Protein AF-A0A7U9MTH2-F1 (afdb_monomer_lite)

Secondary structure (DSSP, 8-state):
--------SSPPEEETTEEESS--EE---TTTTSSHHHHHHHHHTTSEEEEE-TTTTTTSTTTTT-HHHHHHHHHHHHHHHHHHHHHHT-S--TTS---SS-S-----EEEEE--TTSTTHHHHHHHHHHTT-SEEEE-SS--TTHHHHTTTS--EEEEEESSHHHHHHHHHHHHHHHS---S--EE--TTSSSS-S--HHHHTT--

pLDDT: mean 85.56, std 17.64, range [36.16, 98.31]

Radius of gyration: 18.35 Å; chains: 1; bounding box: 40×44×63 Å

Foldseek 3Di:
DDPPDQPDPDCWDDQPPDTQRDADADDADDDPPQFLVQQLVQQLVRYGREHELHQQQVVPPCCVVPSPVSSLVSLLVRLVSSVVSSVVSQPDPVPDGDPPDDPDRRGHFYAYEQEPPDPPSLSSLLSNQVSPHQEYEYENDQPLCNCVSNVPGNYAYEYEDADPVSQVVNQVSCCVPPVDDHSYYHYDYPPDDDDDPDDPVVVVPDD

Sequence (207 aa):
MEEKMNNSLLKPLKIGDYLVPVPVVQGGMGVGVSLSGLAGAVAACGGVGIISTAQIGFRDKGFDANPIGCNLRAVKEEINKAREIVRKWQCDVTGGVETGEGHSRKPGLIGVNIMVATKKYEEYVKAAAEAGADIIISGAGLPMTLPELVKKAKTMIAPIVSSLKSVQVIIKYWLKKYDRLPDMVVIEGPLAGGHLGFQARQLENIE

Structure (mmCIF, N/CA/C/O backbone):
data_AF-A0A7U9MTH2-F1
#
_entry.id   AF-A0A7U9MTH2-F1
#
loop_
_atom_site.group_PDB
_atom_site.id
_atom_site.type_symbol
_atom_site.label_atom_id
_atom_site.label_alt_id
_atom_site.label_comp_id
_atom_site.label_asym_id
_atom_site.label_entity_id
_atom_site.label_seq_id
_atom_site.pdbx_PDB_ins_code
_atom_site.Cartn_x
_atom_site.Cartn_y
_atom_site.Cartn_z
_atom_site.occupancy
_atom_site.B_iso_or_equiv
_atom_site.auth_seq_id
_atom_site.auth_comp_id
_atom_site.auth_asym_id
_atom_site.auth_atom_id
_atom_site.pdbx_PDB_model_num
ATOM 1 N N . MET A 1 1 ? -16.464 -9.899 42.387 1.00 37.03 1 MET A N 1
ATOM 2 C CA . MET A 1 1 ? -16.569 -9.440 40.988 1.00 37.03 1 MET A CA 1
ATOM 3 C C . MET A 1 1 ? -15.151 -9.212 40.510 1.00 37.03 1 MET A C 1
ATOM 5 O O . MET A 1 1 ? -14.579 -8.181 40.823 1.00 37.03 1 MET A O 1
ATOM 9 N N . GLU A 1 2 ? -14.545 -10.229 39.898 1.00 36.16 2 GLU A N 1
ATOM 10 C CA . GLU A 1 2 ? -13.200 -10.116 39.328 1.00 36.16 2 GLU A CA 1
ATOM 11 C C . GLU A 1 2 ? -13.290 -9.393 37.989 1.00 36.16 2 GLU A C 1
ATOM 13 O O . GLU A 1 2 ? -13.910 -9.866 37.034 1.00 36.16 2 GLU A O 1
ATOM 18 N N . GLU A 1 3 ? -12.688 -8.214 37.953 1.00 40.03 3 GLU A N 1
ATOM 19 C CA . GLU A 1 3 ? -12.452 -7.424 36.760 1.00 40.03 3 GLU A CA 1
ATOM 20 C C . GLU A 1 3 ? -11.435 -8.190 35.898 1.00 40.03 3 GLU A C 1
ATOM 22 O O . GLU A 1 3 ? -10.231 -8.174 36.154 1.00 40.03 3 GLU A O 1
ATOM 27 N N . LYS A 1 4 ? -11.927 -8.965 34.923 1.00 40.28 4 LYS A N 1
ATOM 28 C CA . LYS A 1 4 ? -11.071 -9.688 33.976 1.00 40.28 4 LYS A CA 1
ATOM 29 C C . LYS A 1 4 ? -10.254 -8.671 33.181 1.00 40.28 4 LYS A C 1
ATOM 31 O O . LYS A 1 4 ? -10.751 -8.025 32.261 1.00 40.28 4 LYS A O 1
ATOM 36 N N . MET A 1 5 ? -8.990 -8.543 33.564 1.00 40.09 5 MET A N 1
ATOM 37 C CA . MET A 1 5 ? -7.987 -7.714 32.916 1.00 40.09 5 MET A CA 1
ATOM 38 C C . MET A 1 5 ? -7.795 -8.211 31.476 1.00 40.09 5 MET A C 1
ATOM 40 O O . MET A 1 5 ? -7.250 -9.286 31.229 1.00 40.09 5 MET A O 1
ATOM 44 N N . ASN A 1 6 ? -8.325 -7.448 30.523 1.00 44.34 6 ASN A N 1
ATOM 45 C CA . ASN A 1 6 ? -8.271 -7.744 29.098 1.00 44.34 6 ASN A CA 1
ATOM 46 C C . ASN A 1 6 ? -6.804 -7.652 28.636 1.00 44.34 6 ASN A C 1
ATOM 48 O O . ASN A 1 6 ? -6.263 -6.561 28.470 1.00 44.34 6 ASN A O 1
ATOM 52 N N . ASN A 1 7 ? -6.126 -8.793 28.508 1.00 48.19 7 ASN A N 1
ATOM 53 C CA . ASN A 1 7 ? -4.660 -8.887 28.480 1.00 48.19 7 ASN A CA 1
ATOM 54 C C . ASN A 1 7 ? -4.014 -8.549 27.114 1.00 48.19 7 ASN A C 1
ATOM 56 O O . ASN A 1 7 ? -2.966 -9.084 26.759 1.00 48.19 7 ASN A O 1
ATOM 60 N N . SER A 1 8 ? -4.630 -7.668 26.319 1.00 54.62 8 SER A N 1
ATOM 61 C CA . SER A 1 8 ? -3.986 -7.061 25.151 1.00 54.62 8 SER A CA 1
ATOM 62 C C . SER A 1 8 ? -3.593 -5.625 25.491 1.00 54.62 8 SER A C 1
ATOM 64 O O . SER A 1 8 ? -4.446 -4.754 25.626 1.00 54.62 8 SER A O 1
ATOM 66 N N . LEU A 1 9 ? -2.287 -5.376 25.621 1.00 66.31 9 LEU A N 1
ATOM 67 C CA . LEU A 1 9 ? -1.706 -4.059 25.923 1.00 66.31 9 LEU A CA 1
ATOM 68 C C . LEU A 1 9 ? -2.058 -2.962 24.895 1.00 66.31 9 LEU A C 1
ATOM 70 O O . LEU A 1 9 ? -1.836 -1.785 25.171 1.00 66.31 9 LEU A O 1
ATOM 74 N N . LEU A 1 10 ? -2.596 -3.311 23.720 1.00 79.06 10 LEU A N 1
ATOM 75 C CA . LEU A 1 10 ? -2.885 -2.372 22.637 1.00 79.06 10 LEU A CA 1
ATOM 76 C C . LEU A 1 10 ? -4.339 -2.490 22.170 1.00 79.06 10 LEU A C 1
ATOM 78 O O . LEU A 1 10 ? -4.835 -3.578 21.885 1.00 79.06 10 LEU A O 1
ATOM 82 N N . LYS A 1 11 ? -5.017 -1.344 22.043 1.00 85.50 11 LYS A N 1
ATOM 83 C CA . LYS A 1 11 ? -6.380 -1.280 21.501 1.00 85.50 11 LYS A CA 1
ATOM 84 C C . LYS A 1 11 ? -6.379 -1.655 20.009 1.00 85.50 11 LYS A C 1
ATOM 86 O O . LYS A 1 11 ? -5.448 -1.259 19.305 1.00 85.50 11 LYS A O 1
ATOM 91 N N . PRO A 1 12 ? -7.419 -2.347 19.507 1.00 86.56 12 PRO A N 1
ATOM 92 C CA . PRO A 1 12 ? -7.572 -2.606 18.079 1.00 86.56 12 PRO A CA 1
ATOM 93 C C . PRO A 1 12 ? -7.488 -1.324 17.245 1.00 86.56 12 PRO A C 1
ATOM 95 O O . PRO A 1 12 ? -7.983 -0.269 17.652 1.00 86.56 12 PRO A O 1
ATOM 98 N N . LEU A 1 13 ? -6.897 -1.425 16.057 1.00 88.06 13 LEU A N 1
ATOM 99 C CA . LEU A 1 13 ? -6.789 -0.305 15.127 1.00 88.06 13 LEU A CA 1
ATOM 100 C C . LEU A 1 13 ? -8.070 -0.219 14.290 1.00 88.06 13 LEU A C 1
ATOM 102 O O . LEU A 1 13 ? -8.421 -1.162 13.584 1.00 88.06 13 LEU A O 1
ATOM 106 N N . LYS A 1 14 ? -8.767 0.918 14.355 1.00 88.62 14 LYS A N 1
ATOM 107 C CA . LYS A 1 14 ? -9.938 1.202 13.516 1.00 88.62 14 LYS A CA 1
ATOM 108 C C . LYS A 1 14 ? -9.524 2.058 12.317 1.00 88.62 14 LYS A C 1
ATOM 110 O O . LYS A 1 14 ? -8.974 3.138 12.512 1.00 88.62 14 LYS A O 1
ATOM 115 N N . ILE A 1 15 ? -9.812 1.592 11.103 1.00 88.00 15 ILE A N 1
ATOM 116 C CA . ILE A 1 15 ? -9.559 2.312 9.845 1.00 88.00 15 ILE A CA 1
ATOM 117 C C . ILE A 1 15 ? -10.875 2.350 9.071 1.00 88.00 15 ILE A C 1
ATOM 119 O O . ILE A 1 15 ? -11.348 1.314 8.604 1.00 88.00 15 ILE A O 1
ATOM 123 N N . GLY A 1 16 ? -11.503 3.525 8.987 1.00 80.06 16 GLY A N 1
ATOM 124 C CA . GLY A 1 16 ? -12.872 3.640 8.479 1.00 80.06 16 GLY A CA 1
ATOM 125 C C . GLY A 1 16 ? -13.825 2.692 9.223 1.00 80.06 16 GLY A C 1
ATOM 126 O O . GLY A 1 16 ? -13.934 2.745 10.453 1.00 80.06 16 GLY A O 1
ATOM 127 N N . ASP A 1 17 ? -14.466 1.794 8.475 1.00 80.19 17 ASP A N 1
ATOM 128 C CA . ASP A 1 17 ? -15.379 0.767 8.997 1.00 80.19 17 ASP A CA 1
ATOM 129 C C . ASP A 1 17 ? -14.683 -0.550 9.388 1.00 80.19 17 ASP A C 1
ATOM 131 O O . ASP A 1 17 ? -15.319 -1.460 9.927 1.00 80.19 17 ASP A O 1
ATOM 135 N N . TYR A 1 18 ? -13.380 -0.678 9.132 1.00 83.19 18 TYR A N 1
ATOM 136 C CA . TYR A 1 18 ? -12.616 -1.884 9.434 1.00 83.19 18 TYR A CA 1
ATOM 137 C C . TYR A 1 18 ? -12.010 -1.827 10.834 1.00 83.19 18 TYR A C 1
ATOM 139 O O . TYR A 1 18 ? -11.491 -0.802 11.280 1.00 83.19 18 TYR A O 1
ATOM 147 N N . LEU A 1 19 ? -12.039 -2.973 11.511 1.00 84.81 19 LEU A N 1
ATOM 148 C CA . LEU A 1 19 ? -11.404 -3.188 12.803 1.00 84.81 19 LEU A CA 1
ATOM 149 C C . LEU A 1 19 ? -10.282 -4.210 12.627 1.00 84.81 19 LEU A C 1
ATOM 151 O O . LEU A 1 19 ? -10.549 -5.353 12.264 1.00 84.81 19 LEU A O 1
ATOM 155 N N . VAL A 1 20 ? -9.047 -3.797 12.892 1.00 86.94 20 VAL A N 1
ATOM 156 C CA . VAL A 1 20 ? -7.853 -4.643 12.858 1.00 86.94 20 VAL A CA 1
ATOM 157 C C . VAL A 1 20 ? -7.547 -5.090 14.297 1.00 86.94 20 VAL A C 1
ATOM 159 O O . VAL A 1 20 ? -7.137 -4.257 15.113 1.00 86.94 20 VAL A O 1
ATOM 162 N N . PRO A 1 21 ? -7.760 -6.375 14.647 1.00 80.31 21 PRO A N 1
ATOM 163 C CA . PRO A 1 21 ? -7.635 -6.851 16.027 1.00 80.31 21 PRO A CA 1
ATOM 164 C C . PRO A 1 21 ? -6.222 -6.747 16.596 1.00 80.31 21 PRO A C 1
ATOM 166 O O . PRO A 1 21 ? -6.059 -6.571 17.800 1.00 80.31 21 PRO A O 1
ATOM 169 N N . VAL A 1 22 ? -5.207 -6.907 15.747 1.00 88.62 22 VAL A N 1
ATOM 170 C CA . VAL A 1 22 ? -3.802 -6.733 16.114 1.00 88.62 22 VAL A CA 1
ATOM 171 C C . VAL A 1 22 ? -3.329 -5.441 15.450 1.00 88.62 22 VAL A C 1
ATOM 173 O O . VAL A 1 22 ? -3.212 -5.426 14.227 1.00 88.62 22 VAL A O 1
ATOM 176 N N . PRO A 1 23 ? -3.064 -4.353 16.197 1.00 90.50 23 PRO A N 1
ATOM 177 C CA . PRO A 1 23 ? -2.724 -3.040 15.637 1.00 90.50 23 PRO A CA 1
ATOM 178 C C . PRO A 1 23 ? -1.275 -2.995 15.113 1.00 90.50 23 PRO A C 1
ATOM 180 O O . PRO A 1 23 ? -0.476 -2.143 15.486 1.00 90.50 23 PRO A O 1
ATOM 183 N N . VAL A 1 24 ? -0.932 -3.948 14.248 1.00 92.88 24 VAL A N 1
ATOM 184 C CA . VAL A 1 24 ? 0.364 -4.114 13.597 1.00 92.88 24 VAL A CA 1
ATOM 185 C C . VAL A 1 24 ? 0.150 -4.022 12.094 1.00 92.88 24 VAL A C 1
ATOM 187 O O . VAL A 1 24 ? -0.654 -4.759 11.519 1.00 92.88 24 VAL A O 1
ATOM 190 N N . VAL A 1 25 ? 0.906 -3.130 11.459 1.00 95.38 25 VAL A N 1
ATOM 191 C CA . VAL A 1 25 ? 0.974 -2.989 10.004 1.00 95.38 25 VAL A CA 1
ATOM 192 C C . VAL A 1 25 ? 2.377 -3.390 9.566 1.00 95.38 25 VAL A C 1
ATOM 194 O O . VAL A 1 25 ? 3.351 -2.721 9.903 1.00 95.38 25 VAL A O 1
ATOM 197 N N . GLN A 1 26 ? 2.499 -4.486 8.821 1.00 95.44 26 GLN A N 1
ATOM 198 C CA . GLN A 1 26 ? 3.769 -4.878 8.212 1.00 95.44 26 GLN A CA 1
ATOM 199 C C . GLN A 1 26 ? 3.995 -4.032 6.956 1.00 95.44 26 GLN A C 1
ATOM 201 O O . GLN A 1 26 ? 3.235 -4.139 6.002 1.00 95.44 26 GLN A O 1
ATOM 206 N N . GLY A 1 27 ? 5.036 -3.196 6.938 1.00 90.81 27 GLY A N 1
ATOM 207 C CA . GLY A 1 27 ? 5.325 -2.284 5.821 1.00 90.81 27 GLY A CA 1
ATOM 208 C C . GLY A 1 27 ? 5.735 -2.998 4.527 1.00 90.81 27 GLY A C 1
ATOM 209 O O . GLY A 1 27 ? 6.418 -4.017 4.570 1.00 90.81 27 GLY A O 1
ATOM 210 N N . GLY A 1 28 ? 5.343 -2.472 3.363 1.00 88.06 28 GLY A N 1
ATOM 211 C CA . GLY A 1 28 ? 5.628 -3.091 2.062 1.00 88.06 28 GLY A CA 1
ATOM 212 C C . GLY A 1 28 ? 7.048 -2.824 1.558 1.00 88.06 28 GLY A C 1
ATOM 213 O O . GLY A 1 28 ? 7.299 -1.777 0.960 1.00 88.06 28 GLY A O 1
ATOM 214 N N . MET A 1 29 ? 7.942 -3.800 1.716 1.00 89.50 29 MET A N 1
ATOM 215 C CA . MET A 1 29 ? 9.347 -3.758 1.292 1.00 89.50 29 MET A CA 1
ATOM 216 C C . MET A 1 29 ? 9.525 -4.390 -0.101 1.00 89.50 29 MET A C 1
ATOM 218 O O . MET A 1 29 ? 9.013 -5.480 -0.370 1.00 89.50 29 MET A O 1
ATOM 222 N N . GLY A 1 30 ? 10.217 -3.682 -1.001 1.00 82.44 30 GLY A N 1
ATOM 223 C CA . GLY A 1 30 ? 10.380 -4.064 -2.411 1.00 82.44 30 GLY A CA 1
ATOM 224 C C . GLY A 1 30 ? 11.301 -5.262 -2.657 1.00 82.44 30 GLY A C 1
ATOM 225 O O . GLY A 1 30 ? 11.813 -5.874 -1.725 1.00 82.44 30 GLY A O 1
ATOM 226 N N . VAL A 1 31 ? 11.526 -5.585 -3.938 1.00 76.69 31 VAL A N 1
ATOM 227 C CA . VAL A 1 31 ? 12.475 -6.632 -4.386 1.00 76.69 31 VAL A CA 1
ATOM 228 C C . VAL A 1 31 ? 12.152 -8.017 -3.796 1.00 76.69 31 VAL A C 1
ATOM 230 O O . VAL A 1 31 ? 13.018 -8.792 -3.403 1.00 76.69 31 VAL A O 1
ATOM 233 N N . GLY A 1 32 ? 10.860 -8.341 -3.718 1.00 75.00 32 GLY A N 1
ATOM 234 C CA . GLY A 1 32 ? 10.395 -9.672 -3.327 1.00 75.00 32 GLY A CA 1
ATOM 235 C C . GLY A 1 32 ? 10.435 -9.989 -1.832 1.00 75.00 32 GLY A C 1
ATOM 236 O O . GLY A 1 32 ? 10.214 -11.146 -1.479 1.00 75.00 32 GLY A O 1
ATOM 237 N N . VAL A 1 33 ? 10.688 -8.997 -0.971 1.00 81.56 33 VAL A N 1
ATOM 238 C CA . VAL A 1 33 ? 10.635 -9.162 0.490 1.00 81.56 33 VAL A CA 1
ATOM 239 C C . VAL A 1 33 ? 9.184 -9.267 0.967 1.00 81.56 33 VAL A C 1
ATOM 241 O O . VAL A 1 33 ? 8.799 -10.254 1.590 1.00 81.56 33 VAL A O 1
ATOM 244 N N . SER A 1 34 ? 8.350 -8.281 0.629 1.00 86.44 34 SER A N 1
ATOM 245 C CA . SER A 1 34 ? 6.939 -8.252 1.023 1.00 86.44 34 SER A CA 1
ATOM 246 C C . SER A 1 34 ? 6.031 -8.695 -0.121 1.00 86.44 34 SER A C 1
ATOM 248 O O . SER A 1 34 ? 5.474 -7.868 -0.844 1.00 86.44 34 SER A O 1
ATOM 250 N N . LEU A 1 35 ? 5.894 -10.011 -0.282 1.00 95.06 35 LEU A N 1
ATOM 251 C CA . LEU A 1 35 ? 4.969 -10.655 -1.223 1.00 95.06 35 LEU A CA 1
ATOM 252 C C . LEU A 1 35 ? 3.808 -11.340 -0.477 1.00 95.06 35 LEU A C 1
ATOM 254 O O . LEU A 1 35 ? 3.638 -11.160 0.732 1.00 95.06 35 LEU A O 1
ATOM 258 N N . SER A 1 36 ? 3.007 -12.135 -1.188 1.00 96.44 36 SER A N 1
ATOM 259 C CA . SER A 1 36 ? 1.821 -12.809 -0.648 1.00 96.44 36 SER A CA 1
ATOM 260 C C . SER A 1 36 ? 2.069 -13.637 0.608 1.00 96.44 36 SER A C 1
ATOM 262 O O . SER A 1 36 ? 1.228 -13.621 1.499 1.00 96.44 36 SER A O 1
ATOM 264 N N . GLY A 1 37 ? 3.211 -14.324 0.707 1.00 95.38 37 GLY A N 1
ATOM 265 C CA . GLY A 1 37 ? 3.560 -15.154 1.863 1.00 95.38 37 GLY A CA 1
ATOM 266 C C . GLY A 1 37 ? 3.560 -14.373 3.179 1.00 95.38 37 GLY A C 1
ATOM 267 O O . GLY A 1 37 ? 2.837 -14.722 4.111 1.00 95.38 37 GLY A O 1
ATOM 268 N N . LEU A 1 38 ? 4.331 -13.282 3.233 1.00 95.94 38 LEU A N 1
ATOM 269 C CA . LEU A 1 38 ? 4.438 -12.438 4.425 1.00 95.94 38 LEU A CA 1
ATOM 270 C C . LEU A 1 38 ? 3.140 -11.667 4.685 1.00 95.94 38 LEU A C 1
ATOM 272 O O . LEU A 1 38 ? 2.614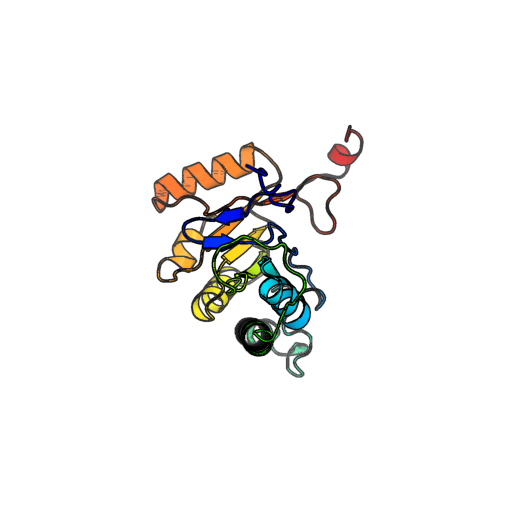 -11.714 5.795 1.00 95.94 38 LEU A O 1
ATOM 276 N N . ALA A 1 39 ? 2.599 -10.998 3.661 1.00 97.00 39 ALA A N 1
ATOM 277 C CA . ALA A 1 39 ? 1.382 -10.204 3.813 1.00 97.00 39 ALA A CA 1
ATOM 278 C C . ALA A 1 39 ? 0.182 -11.078 4.224 1.00 97.00 39 ALA A C 1
ATOM 280 O O . ALA A 1 39 ? -0.577 -10.720 5.123 1.00 97.00 39 ALA A O 1
ATOM 281 N N . GLY A 1 40 ? 0.050 -12.256 3.611 1.00 95.50 40 GLY A N 1
ATOM 282 C CA . GLY A 1 40 ? -0.963 -13.253 3.937 1.00 95.50 40 GLY A CA 1
ATOM 283 C C . GLY A 1 40 ? -0.855 -13.746 5.374 1.00 95.50 40 GLY A C 1
ATOM 284 O O . GLY A 1 40 ? -1.862 -13.759 6.073 1.00 95.50 40 GLY A O 1
ATOM 285 N N . ALA A 1 41 ? 0.349 -14.089 5.843 1.00 94.19 41 ALA A N 1
ATOM 286 C CA . ALA A 1 41 ? 0.565 -14.541 7.218 1.00 94.19 41 ALA A CA 1
ATOM 287 C C . ALA A 1 41 ? 0.230 -13.454 8.256 1.00 94.19 41 ALA A C 1
ATOM 289 O O . ALA A 1 41 ? -0.450 -13.730 9.242 1.00 94.19 41 ALA A O 1
ATOM 290 N N . VAL A 1 42 ? 0.644 -12.204 8.018 1.00 94.12 42 VAL A N 1
ATOM 291 C CA . VAL A 1 42 ? 0.332 -11.075 8.915 1.00 94.12 42 VAL A CA 1
ATOM 292 C C . VAL A 1 42 ? -1.173 -10.829 8.991 1.00 94.12 42 VAL A C 1
ATOM 294 O O . VAL A 1 42 ? -1.724 -10.682 10.084 1.00 94.12 42 VAL A O 1
ATOM 297 N N . ALA A 1 43 ? -1.851 -10.806 7.842 1.00 93.81 43 ALA A N 1
ATOM 298 C CA . ALA A 1 43 ? -3.297 -10.637 7.803 1.00 93.81 43 ALA A CA 1
ATOM 299 C C . ALA A 1 43 ? -4.028 -11.824 8.433 1.00 93.81 43 ALA A C 1
ATOM 301 O O . ALA A 1 43 ? -5.009 -11.625 9.142 1.00 93.81 43 ALA A O 1
ATOM 302 N N . ALA A 1 44 ? -3.541 -13.049 8.240 1.00 91.69 44 ALA A N 1
ATOM 303 C CA . ALA A 1 44 ? -4.108 -14.229 8.873 1.00 91.69 44 ALA A CA 1
ATOM 304 C C . ALA A 1 44 ? -4.097 -14.074 10.404 1.00 91.69 44 ALA A C 1
ATOM 306 O O . ALA A 1 44 ? -5.144 -14.197 11.034 1.00 91.69 44 ALA A O 1
ATOM 307 N N . CYS A 1 45 ? -2.977 -13.616 10.973 1.00 89.56 45 CYS A N 1
ATOM 308 C CA . CYS A 1 45 ? -2.831 -13.291 12.396 1.00 89.56 45 CYS A CA 1
ATOM 309 C C . CYS A 1 45 ? -3.660 -12.083 12.889 1.00 89.56 45 CYS A C 1
ATOM 311 O O . CYS A 1 45 ? -3.592 -11.737 14.069 1.00 89.56 45 CYS A O 1
ATOM 313 N N . GLY A 1 46 ? -4.445 -11.430 12.027 1.00 89.38 46 GLY A N 1
ATOM 314 C CA . GLY A 1 46 ? -5.301 -10.298 12.392 1.00 89.38 46 GLY A CA 1
ATOM 315 C C . GLY A 1 46 ? -4.631 -8.923 12.308 1.00 89.38 46 GLY A C 1
ATOM 316 O O . GLY A 1 46 ? -5.184 -7.968 12.851 1.00 89.38 46 GLY A O 1
ATOM 317 N N . GLY A 1 47 ? -3.458 -8.815 11.674 1.00 92.69 47 GLY A N 1
ATOM 318 C CA . GLY A 1 47 ? -2.775 -7.545 11.389 1.00 92.69 47 GLY A CA 1
ATOM 319 C C . GLY A 1 47 ? -3.061 -7.007 9.982 1.00 92.69 47 GLY A C 1
ATOM 320 O O . GLY A 1 47 ? -3.942 -7.489 9.277 1.00 92.69 47 GLY A O 1
ATOM 321 N N . VAL A 1 48 ? -2.300 -6.012 9.532 1.00 96.44 48 VAL A N 1
ATOM 322 C CA . VAL A 1 48 ? -2.357 -5.522 8.144 1.00 96.44 48 VAL A CA 1
ATOM 323 C C . VAL A 1 48 ? -1.097 -5.956 7.404 1.00 96.44 48 VAL A C 1
ATOM 325 O O . VAL A 1 48 ? 0.001 -5.486 7.706 1.00 96.44 48 VAL A O 1
ATOM 328 N N . GLY A 1 49 ? -1.251 -6.858 6.437 1.00 97.31 49 GLY A N 1
ATOM 329 C CA . GLY A 1 49 ? -0.170 -7.309 5.567 1.00 97.31 49 GLY A CA 1
ATOM 330 C C . GLY A 1 49 ? -0.091 -6.462 4.304 1.00 97.31 49 GLY A C 1
ATOM 331 O O . GLY A 1 49 ? -1.090 -6.318 3.599 1.00 97.31 49 GLY A O 1
ATOM 332 N N . ILE A 1 50 ? 1.086 -5.915 3.995 1.00 98.06 50 ILE A N 1
ATOM 333 C CA . ILE A 1 50 ? 1.276 -5.033 2.837 1.00 98.06 50 ILE A CA 1
ATOM 334 C C . ILE A 1 50 ? 2.221 -5.678 1.830 1.00 98.06 50 ILE A C 1
ATOM 336 O O . ILE A 1 50 ? 3.375 -5.971 2.145 1.00 98.06 50 ILE A O 1
ATOM 340 N N . ILE A 1 51 ? 1.742 -5.834 0.596 1.00 98.25 51 ILE A N 1
ATOM 341 C CA . ILE A 1 51 ? 2.520 -6.308 -0.553 1.00 98.25 51 ILE A CA 1
ATOM 342 C C . ILE A 1 51 ? 3.202 -5.111 -1.227 1.00 98.25 51 ILE A C 1
ATOM 344 O O . ILE A 1 51 ? 2.556 -4.108 -1.520 1.00 98.25 51 ILE A O 1
ATOM 348 N N . SER A 1 52 ? 4.501 -5.190 -1.512 1.00 96.31 52 SER A N 1
ATOM 349 C CA . SER A 1 52 ? 5.185 -4.140 -2.279 1.00 96.31 52 SER A CA 1
ATOM 350 C C . SER A 1 52 ? 5.027 -4.362 -3.778 1.00 96.31 52 SER A C 1
ATOM 352 O O . SER A 1 52 ? 5.301 -5.453 -4.274 1.00 96.31 52 SER A O 1
ATOM 354 N N . THR A 1 53 ? 4.652 -3.322 -4.529 1.00 95.62 53 THR A N 1
ATOM 355 C CA . THR A 1 53 ? 4.582 -3.413 -5.997 1.00 95.62 53 THR A CA 1
ATOM 356 C C . THR A 1 53 ? 5.908 -3.102 -6.694 1.00 95.62 53 THR A C 1
ATOM 358 O O . THR A 1 53 ? 5.998 -3.196 -7.920 1.00 95.62 53 THR A O 1
ATOM 361 N N . ALA A 1 54 ? 6.950 -2.739 -5.938 1.00 93.12 54 ALA A N 1
ATOM 362 C CA . ALA A 1 54 ? 8.262 -2.397 -6.475 1.00 93.12 54 ALA A CA 1
ATOM 363 C C . ALA A 1 54 ? 8.920 -3.620 -7.138 1.00 93.12 54 ALA A C 1
ATOM 365 O O . ALA A 1 54 ? 9.460 -4.494 -6.459 1.00 93.12 54 ALA A O 1
ATOM 366 N N . GLN A 1 55 ? 8.860 -3.651 -8.474 1.00 93.06 55 GLN A N 1
ATOM 367 C CA . GLN A 1 55 ? 9.306 -4.765 -9.320 1.00 93.06 55 GLN A CA 1
ATOM 368 C C . GLN A 1 55 ? 8.722 -6.119 -8.900 1.00 93.06 55 GLN A C 1
ATOM 370 O O . GLN A 1 55 ? 9.405 -7.131 -8.920 1.00 93.06 55 GLN A O 1
ATOM 375 N N . ILE A 1 56 ? 7.448 -6.145 -8.509 1.00 95.38 56 ILE A N 1
ATOM 376 C CA . ILE A 1 56 ? 6.756 -7.335 -7.985 1.00 95.38 56 ILE A CA 1
ATOM 377 C C . ILE A 1 56 ? 6.797 -8.563 -8.915 1.00 95.38 56 ILE A C 1
ATOM 379 O O . ILE A 1 56 ? 6.812 -9.698 -8.447 1.00 95.38 56 ILE A O 1
ATOM 383 N N . GLY A 1 57 ? 6.869 -8.346 -10.226 1.00 94.75 57 GLY A N 1
ATOM 384 C CA . GLY A 1 57 ? 6.941 -9.367 -11.266 1.00 94.75 57 GLY A CA 1
ATOM 385 C C . GLY A 1 57 ? 8.358 -9.786 -11.660 1.00 94.75 57 GLY A C 1
ATOM 386 O O . GLY A 1 57 ? 8.493 -10.501 -12.645 1.00 94.75 57 GLY A O 1
ATOM 387 N N . PHE A 1 58 ? 9.409 -9.383 -10.932 1.00 93.56 58 PHE A N 1
ATOM 388 C CA . PHE A 1 58 ? 10.815 -9.645 -11.304 1.00 93.56 58 PHE A CA 1
ATOM 389 C C . PHE A 1 58 ? 11.187 -11.128 -11.474 1.00 93.56 58 PHE A C 1
ATOM 391 O O . PHE A 1 58 ? 12.228 -11.440 -12.042 1.00 93.56 58 PHE A O 1
ATOM 398 N N . ARG A 1 59 ? 10.364 -12.048 -10.956 1.00 92.56 59 ARG A N 1
ATOM 399 C CA . ARG A 1 59 ? 10.552 -13.502 -11.092 1.00 92.56 59 ARG A CA 1
ATOM 400 C C . ARG A 1 59 ? 9.900 -14.086 -12.351 1.00 92.56 59 ARG A C 1
ATOM 402 O O . ARG A 1 59 ? 10.083 -15.270 -12.624 1.00 92.56 59 ARG A O 1
ATOM 409 N N . ASP A 1 60 ? 9.109 -13.302 -13.082 1.00 94.12 60 ASP A N 1
ATOM 410 C CA . ASP A 1 60 ? 8.495 -13.731 -14.340 1.00 94.12 60 ASP A CA 1
ATOM 411 C C . ASP A 1 60 ? 9.585 -13.881 -15.414 1.00 94.12 60 ASP A C 1
ATOM 413 O O . ASP A 1 60 ? 10.425 -13.001 -15.593 1.00 94.12 60 ASP A O 1
ATOM 417 N N . LYS A 1 61 ? 9.569 -14.991 -16.162 1.00 95.50 61 LYS A N 1
ATOM 418 C CA . LYS A 1 61 ? 10.534 -15.243 -17.247 1.00 95.50 61 LYS A CA 1
ATOM 419 C C . LYS A 1 61 ? 10.482 -14.172 -18.344 1.00 95.50 61 LYS A C 1
ATOM 421 O O . LYS A 1 61 ? 11.472 -13.962 -19.033 1.00 95.50 61 LYS A O 1
ATOM 426 N N . GLY A 1 62 ? 9.334 -13.521 -18.527 1.00 95.94 62 GLY A N 1
ATOM 427 C CA . GLY A 1 62 ? 9.133 -12.430 -19.478 1.00 95.94 62 GLY A CA 1
ATOM 428 C C . GLY A 1 62 ? 9.457 -11.044 -18.920 1.00 95.94 62 GLY A C 1
ATOM 429 O O . GLY A 1 62 ? 9.192 -10.054 -19.607 1.00 95.94 62 GLY A O 1
ATOM 430 N N . PHE A 1 63 ? 9.983 -10.944 -17.694 1.00 95.75 63 PHE A N 1
ATOM 431 C CA . PHE A 1 63 ? 10.173 -9.665 -17.018 1.00 95.75 63 PHE A CA 1
ATOM 432 C C . PHE A 1 63 ? 11.100 -8.727 -17.789 1.00 95.75 63 PHE A C 1
ATOM 434 O O . PHE A 1 63 ? 10.704 -7.596 -18.039 1.00 95.75 63 PHE A O 1
ATOM 441 N N . ASP A 1 64 ? 12.261 -9.194 -18.249 1.00 95.31 64 ASP A N 1
ATOM 442 C CA . ASP A 1 64 ? 13.218 -8.340 -18.969 1.00 95.31 64 ASP A CA 1
ATOM 443 C C . ASP A 1 64 ? 12.636 -7.766 -20.272 1.00 95.31 64 ASP A C 1
ATOM 445 O O . ASP A 1 64 ? 12.941 -6.637 -20.654 1.00 95.31 64 ASP A O 1
ATOM 449 N N . ALA A 1 65 ? 11.747 -8.514 -20.933 1.00 97.19 65 ALA A N 1
ATOM 450 C CA . ALA A 1 65 ? 11.087 -8.084 -22.164 1.00 97.19 65 ALA A CA 1
ATOM 451 C C . ALA A 1 65 ? 9.889 -7.152 -21.909 1.00 97.19 65 ALA A C 1
ATOM 453 O O . ALA A 1 65 ? 9.625 -6.246 -22.699 1.00 97.19 65 ALA A O 1
ATOM 454 N N . ASN A 1 66 ? 9.135 -7.370 -20.827 1.00 96.69 66 ASN A N 1
ATOM 455 C CA . ASN A 1 66 ? 7.958 -6.569 -20.489 1.00 96.69 66 ASN A CA 1
ATOM 456 C C . ASN A 1 66 ? 7.776 -6.418 -18.964 1.00 96.69 66 ASN A C 1
ATOM 458 O O . ASN A 1 66 ? 6.864 -7.028 -18.388 1.00 96.69 66 ASN A O 1
ATOM 462 N N . PRO A 1 67 ? 8.583 -5.568 -18.299 1.00 95.19 67 PRO A N 1
ATOM 463 C CA . PRO A 1 67 ? 8.560 -5.456 -16.841 1.00 95.19 67 PRO A CA 1
ATOM 464 C C . PRO A 1 67 ? 7.207 -4.975 -16.311 1.00 95.19 67 PRO A C 1
ATOM 466 O O . PRO A 1 67 ? 6.679 -5.513 -15.340 1.00 95.19 67 PRO A O 1
ATOM 469 N N . ILE A 1 68 ? 6.606 -3.981 -16.977 1.00 96.00 68 ILE A N 1
ATOM 470 C CA . ILE A 1 68 ? 5.327 -3.393 -16.557 1.00 96.00 68 ILE A CA 1
ATOM 471 C C . ILE A 1 68 ? 4.197 -4.414 -16.674 1.00 96.00 68 ILE A C 1
ATOM 473 O O . ILE A 1 68 ? 3.442 -4.587 -15.722 1.00 96.00 68 ILE A O 1
ATOM 477 N N . GLY A 1 69 ? 4.101 -5.128 -17.800 1.00 97.12 69 GLY A N 1
ATOM 478 C CA . GLY A 1 69 ? 3.077 -6.153 -17.980 1.00 97.12 69 GLY A CA 1
ATOM 479 C C . GLY A 1 69 ? 3.206 -7.287 -16.962 1.00 97.12 69 GLY A C 1
ATOM 480 O O . GLY A 1 69 ? 2.198 -7.717 -16.405 1.00 97.12 69 GLY A O 1
ATOM 481 N N . CYS A 1 70 ? 4.432 -7.738 -16.680 1.00 97.00 70 CYS A N 1
ATOM 482 C CA . CYS A 1 70 ? 4.688 -8.762 -15.662 1.00 97.00 70 CYS A CA 1
ATOM 483 C C . CYS A 1 70 ? 4.304 -8.279 -14.261 1.00 97.00 70 CYS A C 1
ATOM 485 O O . CYS A 1 70 ? 3.611 -8.983 -13.530 1.00 97.00 70 CYS A O 1
ATOM 487 N N . ASN A 1 71 ? 4.677 -7.050 -13.908 1.00 96.69 71 ASN A N 1
ATOM 488 C CA . ASN A 1 71 ? 4.324 -6.460 -12.624 1.00 96.69 71 ASN A CA 1
ATOM 489 C C . ASN A 1 71 ? 2.805 -6.324 -12.440 1.00 96.69 71 ASN A C 1
ATOM 491 O O . ASN A 1 71 ? 2.289 -6.715 -11.398 1.00 96.69 71 ASN A O 1
ATOM 495 N N . LEU A 1 72 ? 2.076 -5.810 -13.438 1.00 97.19 72 LEU A N 1
ATOM 496 C CA . LEU A 1 72 ? 0.620 -5.640 -13.346 1.00 97.19 72 LEU A CA 1
ATOM 497 C C . LEU A 1 72 ? -0.110 -6.982 -13.171 1.00 97.19 72 LEU A C 1
ATOM 499 O O . LEU A 1 72 ? -1.051 -7.063 -12.383 1.00 97.19 72 LEU A O 1
ATOM 503 N N . ARG A 1 73 ? 0.347 -8.050 -13.845 1.00 97.31 73 ARG A N 1
ATOM 504 C CA . ARG A 1 73 ? -0.167 -9.412 -13.603 1.00 97.31 73 ARG A CA 1
ATOM 505 C C . ARG A 1 73 ? 0.130 -9.874 -12.178 1.00 97.31 73 ARG A C 1
ATOM 507 O O . ARG A 1 73 ? -0.781 -10.301 -11.468 1.00 97.31 73 ARG A O 1
ATOM 514 N N . ALA A 1 74 ? 1.378 -9.716 -11.742 1.00 97.25 74 ALA A N 1
ATOM 515 C CA . ALA A 1 74 ? 1.828 -10.147 -10.426 1.00 97.25 74 ALA A CA 1
ATOM 516 C C . ALA A 1 74 ? 1.102 -9.426 -9.274 1.00 97.25 74 ALA A C 1
ATOM 518 O O . ALA A 1 74 ? 0.836 -10.057 -8.258 1.00 97.25 74 ALA A O 1
ATOM 519 N N . VAL A 1 75 ? 0.689 -8.158 -9.428 1.00 97.56 75 VAL A N 1
ATOM 520 C CA . VAL A 1 75 ? -0.159 -7.461 -8.431 1.00 97.56 75 VAL A CA 1
ATOM 521 C C . VAL A 1 75 ? -1.413 -8.274 -8.112 1.00 97.56 75 VAL A C 1
ATOM 523 O O . VAL A 1 75 ? -1.690 -8.558 -6.946 1.00 97.56 75 VAL A O 1
ATOM 526 N N . LYS A 1 76 ? -2.154 -8.694 -9.143 1.00 97.75 76 LYS A N 1
ATOM 527 C CA . LYS A 1 76 ? -3.380 -9.477 -8.966 1.00 97.75 76 LYS A CA 1
ATOM 528 C C . LYS A 1 76 ? -3.089 -10.860 -8.385 1.00 97.75 76 LYS A C 1
ATOM 530 O O . LYS A 1 76 ? -3.807 -11.319 -7.499 1.00 97.75 76 LYS A O 1
ATOM 535 N N . GLU A 1 77 ? -2.048 -11.527 -8.875 1.00 98.00 77 GLU A N 1
ATOM 536 C CA . GLU A 1 77 ? -1.661 -12.859 -8.402 1.00 98.00 77 GLU A CA 1
ATOM 537 C C . GLU A 1 77 ? -1.261 -12.859 -6.925 1.00 98.00 77 GLU A C 1
ATOM 539 O O . GLU A 1 77 ? -1.737 -13.700 -6.166 1.00 98.00 77 GLU A O 1
ATOM 544 N N . GLU A 1 78 ? -0.430 -11.911 -6.494 1.00 98.06 78 GLU A N 1
ATOM 545 C CA . GLU A 1 78 ? 0.050 -11.840 -5.114 1.00 98.06 78 GLU A CA 1
ATOM 546 C C . GLU A 1 78 ? -1.069 -11.454 -4.138 1.00 98.06 78 GLU A C 1
ATOM 548 O O . GLU A 1 78 ? -1.169 -12.052 -3.066 1.00 98.06 78 GLU A O 1
ATOM 553 N N . ILE A 1 79 ? -1.976 -10.544 -4.514 1.00 98.12 79 ILE A N 1
ATOM 554 C CA . ILE A 1 79 ? -3.167 -10.253 -3.696 1.00 98.12 79 ILE A CA 1
ATOM 555 C C . ILE A 1 79 ? -4.016 -11.523 -3.527 1.00 98.12 79 ILE A C 1
ATOM 557 O O . ILE A 1 79 ? -4.387 -11.873 -2.405 1.00 98.12 79 ILE A O 1
ATOM 561 N N . ASN A 1 80 ? -4.275 -12.260 -4.612 1.00 97.94 80 ASN A N 1
ATOM 562 C CA . ASN A 1 80 ? -5.072 -13.489 -4.561 1.00 97.94 80 ASN A CA 1
ATOM 563 C C . ASN A 1 80 ? -4.418 -14.580 -3.703 1.00 97.94 80 ASN A C 1
ATOM 565 O O . ASN A 1 80 ? -5.093 -15.175 -2.863 1.00 97.94 80 ASN A O 1
ATOM 569 N N . LYS A 1 81 ? -3.109 -14.810 -3.862 1.00 97.69 81 LYS A N 1
ATOM 570 C CA . LYS A 1 81 ? -2.349 -15.766 -3.039 1.00 97.69 81 LYS A CA 1
ATOM 571 C C . LYS A 1 81 ? -2.381 -15.381 -1.560 1.00 97.69 81 LYS A C 1
ATOM 573 O O . LYS A 1 81 ? -2.579 -16.242 -0.708 1.00 97.69 81 LYS A O 1
ATOM 578 N N . ALA A 1 82 ? -2.244 -14.093 -1.238 1.00 96.81 82 ALA A N 1
ATOM 579 C CA . ALA A 1 82 ? -2.305 -13.624 0.144 1.00 96.81 82 ALA A CA 1
ATOM 580 C C . ALA A 1 82 ? -3.686 -13.885 0.767 1.00 96.81 82 ALA A C 1
ATOM 582 O O . ALA A 1 82 ? -3.784 -14.358 1.898 1.00 96.81 82 ALA A O 1
ATOM 583 N N . ARG A 1 83 ? -4.767 -13.656 0.008 1.00 94.69 83 ARG A N 1
ATOM 584 C CA . ARG A 1 83 ? -6.131 -14.013 0.434 1.00 94.69 83 ARG A CA 1
ATOM 585 C C . ARG A 1 83 ? -6.322 -15.509 0.603 1.00 94.69 83 ARG A C 1
ATOM 587 O O . ARG A 1 83 ? -7.034 -15.925 1.511 1.00 94.69 83 ARG A O 1
ATOM 594 N N . GLU A 1 84 ? -5.719 -16.314 -0.261 1.00 95.12 84 GLU A N 1
ATOM 595 C CA . GLU A 1 84 ? -5.768 -17.767 -0.143 1.00 95.12 84 GLU A CA 1
ATOM 596 C C . GLU A 1 84 ? -5.090 -18.246 1.146 1.00 95.12 84 GLU A C 1
ATOM 598 O O . GLU A 1 84 ? -5.659 -19.085 1.839 1.00 95.12 84 GLU A O 1
ATOM 603 N N . ILE A 1 85 ? -3.942 -17.667 1.517 1.00 94.06 85 ILE A N 1
ATOM 604 C CA . ILE A 1 85 ? -3.281 -17.934 2.805 1.00 94.06 85 ILE A CA 1
ATOM 605 C C . ILE A 1 85 ? -4.226 -17.614 3.963 1.00 94.06 85 ILE A C 1
ATOM 607 O O . ILE A 1 85 ? -4.450 -18.469 4.813 1.00 94.06 85 ILE A O 1
ATOM 611 N N . VAL A 1 86 ? -4.841 -16.428 3.959 1.00 91.12 86 VAL A N 1
ATOM 612 C CA . VAL A 1 86 ? -5.805 -16.021 4.995 1.00 91.12 86 VAL A CA 1
ATOM 613 C C . VAL A 1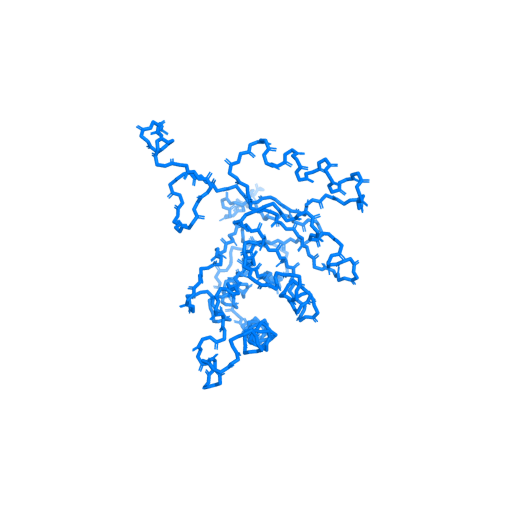 86 ? -6.979 -17.001 5.098 1.00 91.12 86 VAL A C 1
ATOM 615 O O . VAL A 1 86 ? -7.368 -17.372 6.200 1.00 91.12 86 VAL A O 1
ATOM 618 N N . ARG A 1 87 ? -7.532 -17.454 3.963 1.00 88.50 87 ARG A N 1
ATOM 619 C CA . ARG A 1 87 ? -8.626 -18.442 3.934 1.00 88.50 87 ARG A CA 1
ATOM 620 C C . ARG A 1 87 ? -8.190 -19.799 4.483 1.00 88.50 87 ARG A C 1
ATOM 622 O O . ARG A 1 87 ? -8.934 -20.405 5.242 1.00 88.50 87 ARG A O 1
ATOM 629 N N . LYS A 1 88 ? -6.997 -20.271 4.108 1.00 86.81 88 LYS A N 1
ATOM 630 C CA . LYS A 1 88 ? -6.447 -21.554 4.572 1.00 86.81 88 LYS A CA 1
ATOM 631 C C . LYS A 1 88 ? -6.102 -21.541 6.055 1.00 86.81 88 LYS A C 1
ATOM 633 O O . LYS A 1 88 ? -6.183 -22.580 6.687 1.00 86.81 88 LYS A O 1
ATOM 638 N N . TRP A 1 89 ? -5.722 -20.386 6.591 1.00 76.31 89 TRP A N 1
ATOM 639 C CA . TRP A 1 89 ? -5.314 -20.225 7.984 1.00 76.31 89 TRP A CA 1
ATOM 640 C C . TRP A 1 89 ? -6.491 -20.092 8.962 1.00 76.31 89 TRP A C 1
ATOM 642 O O . TRP A 1 89 ? -6.269 -19.951 10.157 1.00 76.31 89 TRP A O 1
ATOM 652 N N . GLN A 1 90 ? -7.749 -20.173 8.505 1.00 59.03 90 GLN A N 1
ATOM 653 C CA . GLN A 1 90 ? -8.941 -20.208 9.373 1.00 59.03 90 GLN A CA 1
ATOM 654 C C . GLN A 1 90 ? -9.070 -21.497 10.224 1.00 59.03 90 GLN A C 1
ATOM 656 O O . GLN A 1 90 ? -10.175 -21.884 10.597 1.00 59.03 90 GLN A O 1
ATOM 661 N N . CYS A 1 91 ? -7.958 -22.145 10.566 1.00 43.12 91 CYS A N 1
ATOM 662 C CA . CYS A 1 91 ? -7.866 -23.247 11.515 1.00 43.12 91 CYS A CA 1
ATOM 663 C C . CYS A 1 91 ? -7.054 -22.814 12.752 1.00 43.12 91 CYS A C 1
ATOM 665 O O . CYS A 1 91 ? -5.851 -22.582 12.683 1.00 43.12 91 CYS A O 1
ATOM 667 N N . ASP A 1 92 ? -7.760 -22.699 13.880 1.00 44.12 92 ASP A N 1
ATOM 668 C CA . ASP A 1 92 ? -7.269 -22.846 15.256 1.00 44.12 92 ASP A CA 1
ATOM 669 C C . ASP A 1 92 ? -6.042 -22.035 15.694 1.00 44.12 92 ASP A C 1
ATOM 671 O O . ASP A 1 92 ? -5.014 -22.576 16.100 1.00 44.12 92 ASP A O 1
ATOM 675 N N . VAL A 1 93 ? -6.185 -20.711 15.784 1.00 45.00 93 VAL A N 1
ATOM 676 C CA . VAL A 1 93 ? -5.291 -19.929 16.654 1.00 45.00 93 VAL A CA 1
ATOM 677 C C . VAL A 1 93 ? -5.740 -20.082 18.106 1.00 45.00 93 VAL A C 1
ATOM 679 O O . VAL A 1 93 ? -6.355 -19.187 18.687 1.00 45.00 93 VAL A O 1
ATOM 682 N N . THR A 1 94 ? -5.399 -21.208 18.725 1.00 37.97 94 THR A N 1
ATOM 683 C CA . THR A 1 94 ? -5.528 -21.457 20.173 1.00 37.97 94 THR A CA 1
ATOM 684 C C . THR A 1 94 ? -4.475 -20.686 20.989 1.00 37.97 94 THR A C 1
ATOM 686 O O . THR A 1 94 ? -3.838 -21.231 21.885 1.00 37.97 94 THR A O 1
ATOM 689 N N . GLY A 1 95 ? -4.255 -19.407 20.667 1.00 38.31 95 GLY A N 1
ATOM 690 C CA . GLY A 1 95 ? -3.261 -18.539 21.317 1.00 38.31 95 GLY A CA 1
ATOM 691 C C . GLY A 1 95 ? -3.689 -17.075 21.454 1.00 38.31 95 GLY A C 1
ATOM 692 O O . GLY A 1 95 ? -2.862 -16.210 21.734 1.00 38.31 95 GLY A O 1
ATOM 693 N N . GLY A 1 96 ? -4.966 -16.762 21.217 1.00 41.16 96 GLY A N 1
ATOM 694 C CA . GLY A 1 96 ? -5.522 -15.431 21.449 1.00 41.16 96 GLY A CA 1
ATOM 695 C C . GLY A 1 96 ? -5.987 -15.259 22.893 1.00 41.16 96 GLY A C 1
ATOM 696 O O . GLY A 1 96 ? -6.620 -16.152 23.441 1.00 41.16 96 GLY A O 1
ATOM 697 N N . VAL A 1 97 ? -5.692 -14.100 23.485 1.00 36.81 97 VAL A N 1
ATOM 698 C CA . VAL A 1 97 ? -6.278 -13.629 24.751 1.00 36.81 97 VA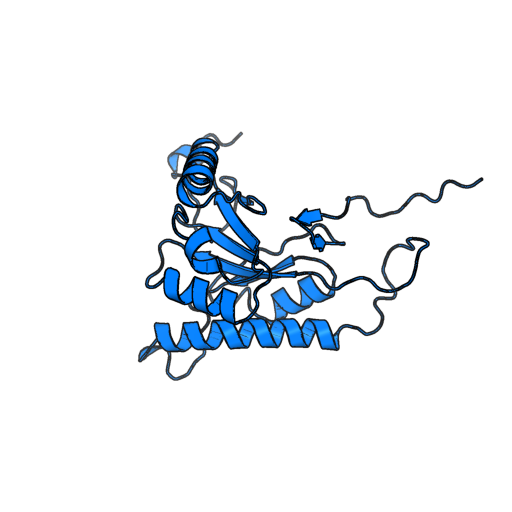L A CA 1
ATOM 699 C C . VAL A 1 97 ? -7.790 -13.877 24.747 1.00 36.81 97 VAL A C 1
ATOM 701 O O . VAL A 1 97 ? -8.469 -13.472 23.802 1.00 36.81 97 VAL A O 1
ATOM 704 N N . GLU A 1 98 ? -8.300 -14.528 25.796 1.00 39.22 98 GLU A N 1
ATOM 705 C CA . GLU A 1 98 ? -9.731 -14.723 26.034 1.00 39.22 98 GLU A CA 1
ATOM 706 C C . GLU A 1 98 ? -10.438 -13.363 26.130 1.00 39.22 98 GLU A C 1
ATOM 708 O O . GLU A 1 98 ? -10.490 -12.734 27.185 1.00 39.22 98 GLU A O 1
ATOM 713 N N . THR A 1 99 ? -11.016 -12.892 25.030 1.00 42.06 99 THR A N 1
ATOM 714 C CA . THR A 1 99 ? -12.083 -11.894 25.089 1.00 42.06 99 THR A CA 1
ATOM 715 C C . THR A 1 99 ? -13.382 -12.676 25.196 1.00 42.06 99 THR A C 1
ATOM 717 O O . THR A 1 99 ? -13.675 -13.465 24.302 1.00 42.06 99 THR A O 1
ATOM 720 N N . GLY A 1 100 ? -14.126 -12.510 26.293 1.00 40.34 100 GLY A N 1
ATOM 721 C CA . GLY A 1 100 ? -15.298 -13.313 26.685 1.00 40.34 100 GLY A CA 1
ATOM 722 C C . GLY A 1 100 ? -16.517 -13.300 25.747 1.00 40.34 100 GLY A C 1
ATOM 723 O O . GLY A 1 100 ? -17.623 -13.568 26.200 1.00 40.34 100 GLY A O 1
ATOM 724 N N . GLU A 1 101 ? -16.335 -13.025 24.459 1.00 36.75 101 GLU A N 1
ATOM 725 C CA . GLU A 1 101 ? -17.353 -13.044 23.416 1.00 36.75 101 GLU A CA 1
ATOM 726 C C . GLU A 1 101 ? -16.806 -13.802 22.191 1.00 36.75 101 GLU A C 1
ATOM 728 O O . GLU A 1 101 ? -15.927 -13.309 21.495 1.00 36.75 101 GLU A O 1
ATOM 733 N N . GLY A 1 102 ? -17.319 -15.015 21.949 1.00 40.69 102 GLY A N 1
ATOM 734 C CA 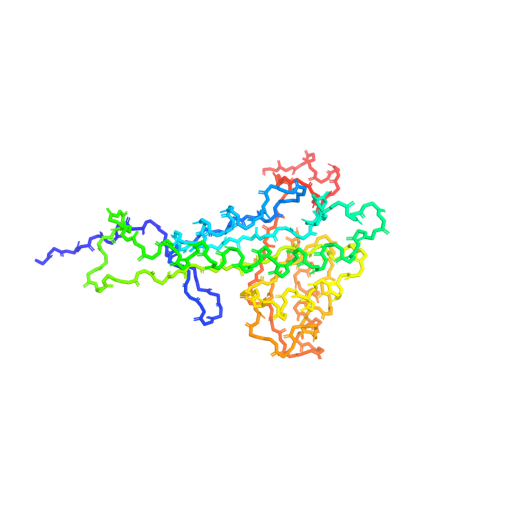. GLY A 1 102 ? -17.357 -15.698 20.643 1.00 40.69 102 GLY A CA 1
ATOM 735 C C . GLY A 1 102 ? -16.058 -15.816 19.825 1.00 40.69 102 GLY A C 1
ATOM 736 O O . GLY A 1 102 ? -15.623 -14.884 19.158 1.00 40.69 102 GLY A O 1
ATOM 737 N N . HIS A 1 103 ? -15.510 -17.031 19.747 1.00 43.28 103 HIS A N 1
ATOM 738 C CA . HIS A 1 103 ? -14.337 -17.402 18.944 1.00 43.28 103 HIS A CA 1
ATOM 739 C C . HIS A 1 103 ? -14.530 -17.233 17.419 1.00 43.28 103 HIS A C 1
ATOM 741 O O . HIS A 1 103 ? -14.760 -18.194 16.688 1.00 43.28 103 HIS A O 1
ATOM 747 N N . SER A 1 104 ? -14.364 -16.015 16.900 1.00 47.81 104 SER A N 1
ATOM 748 C CA . SER A 1 104 ? -14.064 -15.799 15.481 1.00 47.81 104 SER A CA 1
ATOM 749 C C . SER A 1 104 ? -13.266 -14.509 15.306 1.00 47.81 104 SER A C 1
ATOM 751 O O . SER A 1 104 ? -13.812 -13.419 15.129 1.00 47.81 104 SER A O 1
ATOM 753 N N . ARG A 1 105 ? -11.936 -14.610 15.400 1.00 58.41 105 ARG A N 1
ATOM 754 C CA . ARG A 1 105 ? -11.059 -13.474 15.111 1.00 58.41 105 ARG A CA 1
ATOM 755 C C . ARG A 1 105 ? -11.174 -13.197 13.613 1.00 58.41 105 ARG A C 1
ATOM 757 O O . ARG A 1 105 ? -10.743 -14.012 12.801 1.00 58.41 105 ARG A O 1
ATOM 764 N N . LYS A 1 106 ? -11.813 -12.082 13.238 1.00 68.31 106 LYS A N 1
ATOM 765 C CA . LYS A 1 106 ? -11.871 -11.678 11.829 1.00 68.31 106 LYS A CA 1
ATOM 766 C C . LYS A 1 106 ? -10.438 -11.568 11.300 1.00 68.31 106 LYS A C 1
ATOM 768 O O . LYS A 1 106 ? -9.591 -11.007 12.005 1.00 68.31 106 LYS A O 1
ATOM 773 N N . PRO A 1 107 ? -10.161 -12.096 10.098 1.00 82.25 107 PRO A N 1
ATOM 774 C CA . PRO A 1 107 ? -8.856 -11.926 9.499 1.00 82.25 107 PRO A CA 1
ATOM 775 C C . PRO A 1 107 ? -8.567 -10.439 9.319 1.00 82.25 107 PRO A C 1
ATOM 777 O O . PRO A 1 107 ? -9.469 -9.612 9.167 1.00 82.25 107 PRO A O 1
ATOM 780 N N . GLY A 1 108 ? -7.286 -10.123 9.356 1.00 91.00 108 GLY A N 1
ATOM 781 C CA . GLY A 1 108 ? -6.763 -8.804 9.090 1.00 91.00 108 GLY A CA 1
ATOM 782 C C . GLY A 1 108 ? -6.847 -8.417 7.613 1.00 91.00 108 GLY A C 1
ATOM 783 O O . GLY A 1 108 ? -7.505 -9.070 6.798 1.00 91.00 108 GLY A O 1
ATOM 784 N N . LEU A 1 109 ? -6.170 -7.327 7.265 1.00 95.06 109 LEU A N 1
ATOM 785 C CA . LEU A 1 109 ? -6.291 -6.686 5.956 1.00 95.06 109 LEU A CA 1
ATOM 786 C C . LEU A 1 109 ? -5.098 -7.006 5.051 1.00 95.06 109 LEU A C 1
ATOM 788 O O . LEU A 1 109 ? -3.966 -7.120 5.520 1.00 95.06 109 LEU A O 1
ATOM 792 N N . ILE A 1 110 ? -5.349 -7.088 3.745 1.00 97.56 110 ILE A N 1
ATOM 793 C CA . ILE A 1 110 ? -4.324 -7.175 2.702 1.00 97.56 110 ILE A CA 1
ATOM 794 C C . ILE A 1 110 ? -4.299 -5.863 1.936 1.00 97.56 110 ILE A C 1
ATOM 796 O O . ILE A 1 110 ? -5.257 -5.511 1.246 1.00 97.56 110 ILE A O 1
ATOM 800 N N . GLY A 1 111 ? -3.181 -5.157 2.034 1.00 97.62 111 GLY A N 1
ATOM 801 C CA . GLY A 1 111 ? -2.928 -3.937 1.289 1.00 97.62 111 GLY A CA 1
ATOM 802 C C . GLY A 1 111 ? -1.757 -4.052 0.328 1.00 97.62 111 GLY A C 1
ATOM 803 O O . GLY A 1 111 ? -1.048 -5.059 0.274 1.00 97.62 111 GLY A O 1
ATOM 804 N N . VAL A 1 112 ? -1.530 -2.972 -0.411 1.00 98.00 112 VAL A N 1
ATOM 805 C CA . VAL A 1 112 ? -0.357 -2.812 -1.273 1.00 98.00 112 VAL A CA 1
ATOM 806 C C . VAL A 1 112 ? 0.346 -1.485 -1.011 1.00 98.00 112 VAL A C 1
ATOM 808 O O . VAL A 1 112 ? -0.300 -0.489 -0.692 1.00 98.00 112 VAL A O 1
ATOM 811 N N . ASN A 1 113 ? 1.665 -1.466 -1.176 1.00 97.38 113 ASN A N 1
ATOM 812 C CA . ASN A 1 113 ? 2.478 -0.254 -1.204 1.00 97.38 113 ASN A CA 1
ATOM 813 C C . ASN A 1 113 ? 2.867 0.066 -2.653 1.00 97.38 113 ASN A C 1
ATOM 815 O O . ASN A 1 113 ? 3.526 -0.752 -3.301 1.00 97.38 113 ASN A O 1
ATOM 819 N N . ILE A 1 114 ? 2.478 1.250 -3.138 1.00 96.81 114 ILE A N 1
ATOM 820 C CA . ILE A 1 114 ? 2.732 1.726 -4.504 1.00 96.81 114 ILE A CA 1
ATOM 821 C C . ILE A 1 114 ? 3.419 3.094 -4.447 1.00 96.81 114 ILE A C 1
ATOM 823 O O . ILE A 1 114 ? 2.849 4.075 -3.975 1.00 96.81 114 ILE A O 1
ATOM 827 N N . MET A 1 115 ? 4.640 3.179 -4.972 1.00 94.12 115 MET A N 1
ATOM 828 C CA . MET A 1 115 ? 5.411 4.425 -5.005 1.00 94.12 115 MET A CA 1
ATOM 829 C C . MET A 1 115 ? 4.910 5.373 -6.100 1.00 94.12 115 MET A C 1
ATOM 831 O O . MET A 1 115 ? 4.896 5.009 -7.278 1.00 94.12 115 MET A O 1
ATOM 835 N N . VAL A 1 116 ? 4.594 6.616 -5.733 1.00 95.12 116 VAL A N 1
ATOM 836 C CA . VAL A 1 116 ? 4.111 7.657 -6.659 1.00 95.12 116 VAL A CA 1
ATOM 837 C C . VAL A 1 116 ? 5.148 7.981 -7.737 1.00 95.12 116 VAL A C 1
ATOM 839 O O . VAL A 1 116 ? 4.791 8.183 -8.893 1.00 95.12 116 VAL A O 1
ATOM 842 N N . ALA A 1 117 ? 6.437 7.970 -7.390 1.00 91.62 117 ALA A N 1
ATOM 843 C CA . ALA A 1 117 ? 7.530 8.243 -8.324 1.00 91.62 117 ALA A CA 1
ATOM 844 C C . ALA A 1 117 ? 7.740 7.166 -9.411 1.00 91.62 117 ALA A C 1
ATOM 846 O O . ALA A 1 117 ? 8.554 7.360 -10.315 1.00 91.62 117 ALA A O 1
ATOM 847 N N . THR A 1 118 ? 7.055 6.019 -9.342 1.00 89.50 118 THR A N 1
ATOM 848 C CA . THR A 1 118 ? 7.248 4.941 -10.324 1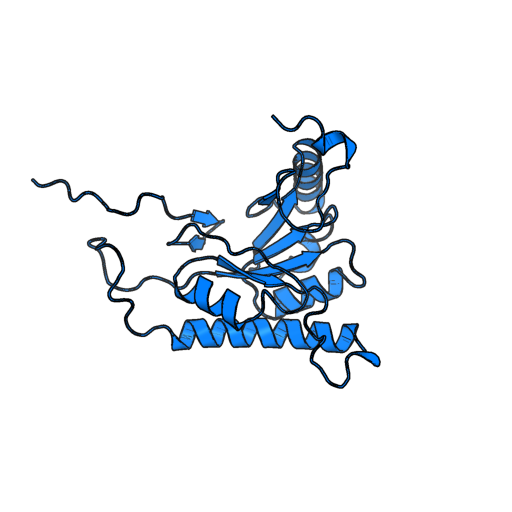.00 89.50 118 THR A CA 1
ATOM 849 C C . THR A 1 118 ? 6.475 5.175 -11.618 1.00 89.50 118 THR A C 1
ATOM 851 O O . THR A 1 118 ? 5.418 5.808 -11.656 1.00 89.50 118 THR A O 1
ATOM 854 N N . LYS A 1 119 ? 7.005 4.631 -12.722 1.00 91.12 119 LYS A N 1
ATOM 855 C CA . LYS A 1 119 ? 6.319 4.661 -14.017 1.00 91.12 119 LYS A CA 1
ATOM 856 C C . LYS A 1 119 ? 4.978 3.938 -13.909 1.00 91.12 119 LYS A C 1
ATOM 858 O O . LYS A 1 119 ? 4.899 2.863 -13.324 1.00 91.12 119 LYS A O 1
ATOM 863 N N . LYS A 1 120 ? 3.959 4.500 -14.565 1.00 95.88 120 LYS A N 1
ATOM 864 C CA . LYS A 1 120 ? 2.611 3.918 -14.655 1.00 95.88 120 LYS A CA 1
ATOM 865 C C . LYS A 1 120 ? 1.896 3.761 -13.305 1.00 95.88 120 LYS A C 1
ATOM 867 O O . LYS A 1 120 ? 1.023 2.911 -13.193 1.00 95.88 120 LYS A O 1
ATOM 872 N N . TYR A 1 121 ? 2.204 4.607 -12.318 1.00 97.06 121 TYR A N 1
ATOM 873 C CA . TYR A 1 121 ? 1.547 4.639 -11.003 1.00 97.06 121 TYR A CA 1
ATOM 874 C C . TYR A 1 121 ? 0.024 4.407 -11.059 1.00 97.06 121 TYR A C 1
ATOM 876 O O . TYR A 1 121 ? -0.497 3.533 -10.369 1.00 97.06 121 TYR A O 1
ATOM 884 N N . GLU A 1 122 ? -0.684 5.125 -11.936 1.00 97.25 122 GLU A N 1
ATOM 885 C CA . GLU A 1 122 ? -2.140 5.002 -12.079 1.00 97.25 122 GLU A CA 1
ATOM 886 C C . GLU A 1 122 ? -2.607 3.594 -12.469 1.00 97.25 122 GLU A C 1
ATOM 888 O O . GLU A 1 122 ? -3.636 3.130 -11.980 1.00 97.25 122 GLU A O 1
ATOM 893 N N . GLU A 1 123 ? -1.861 2.911 -13.342 1.00 97.62 123 GLU A N 1
ATOM 894 C CA . GLU A 1 123 ? -2.184 1.555 -13.798 1.00 97.62 123 GLU A CA 1
ATOM 895 C C . GLU A 1 123 ? -2.020 0.549 -12.654 1.00 97.62 123 GLU A C 1
ATOM 897 O O . GLU A 1 123 ? -2.862 -0.329 -12.489 1.00 97.62 123 GLU A O 1
ATOM 902 N N . TYR A 1 124 ? -0.998 0.717 -11.808 1.00 97.94 124 TYR A N 1
ATOM 903 C CA . TYR A 1 124 ? -0.793 -0.137 -10.633 1.00 97.94 124 TYR A CA 1
ATOM 904 C C . TYR A 1 124 ? -1.871 0.078 -9.575 1.00 97.94 124 TYR A C 1
ATOM 906 O O . TYR A 1 124 ? -2.365 -0.893 -9.007 1.00 97.94 124 TYR A O 1
ATOM 914 N N . VAL A 1 125 ? -2.253 1.334 -9.317 1.00 98.25 125 VAL A N 1
ATOM 915 C CA . VAL A 1 125 ? -3.333 1.655 -8.373 1.00 98.25 125 VAL A CA 1
ATOM 916 C C . VAL A 1 125 ? -4.641 1.020 -8.833 1.00 98.25 125 VAL A C 1
ATOM 918 O O . VAL A 1 125 ? -5.302 0.352 -8.039 1.00 98.25 125 VAL A O 1
ATOM 921 N N . LYS A 1 126 ? -4.991 1.173 -10.118 1.00 97.69 126 LYS A N 1
ATOM 922 C CA . LYS A 1 126 ? -6.190 0.553 -10.698 1.00 97.69 126 LYS A CA 1
ATOM 923 C C . LYS A 1 126 ? -6.125 -0.969 -10.610 1.00 97.69 126 LYS A C 1
ATOM 925 O O . LYS A 1 126 ? -7.055 -1.568 -10.085 1.00 97.69 126 LYS A O 1
ATOM 930 N N . ALA A 1 127 ? -5.009 -1.581 -11.010 1.00 97.62 127 ALA A N 1
ATOM 931 C CA . ALA A 1 127 ? -4.833 -3.031 -10.944 1.00 97.62 127 ALA A CA 1
ATOM 932 C C . ALA A 1 127 ? -4.980 -3.579 -9.514 1.00 97.62 127 ALA A C 1
ATOM 934 O O . ALA A 1 127 ? -5.634 -4.600 -9.311 1.00 97.62 127 ALA A O 1
ATOM 935 N N . ALA A 1 128 ? -4.417 -2.899 -8.511 1.00 98.12 128 ALA A N 1
ATOM 936 C CA . ALA A 1 128 ? -4.539 -3.305 -7.113 1.00 98.12 128 ALA A CA 1
ATOM 937 C C . ALA A 1 128 ? -5.966 -3.140 -6.566 1.00 98.12 128 ALA A C 1
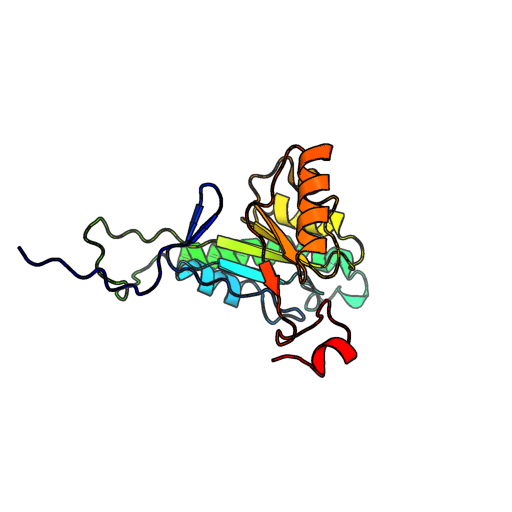ATOM 939 O O . ALA A 1 128 ? -6.469 -4.028 -5.875 1.00 98.12 128 ALA A O 1
ATOM 940 N N . ALA A 1 129 ? -6.627 -2.025 -6.890 1.00 97.75 129 ALA A N 1
ATOM 941 C CA . ALA A 1 129 ? -8.008 -1.773 -6.491 1.00 97.75 129 ALA A CA 1
ATOM 942 C C . ALA A 1 129 ? -8.974 -2.784 -7.137 1.00 97.75 129 ALA A C 1
ATOM 944 O O . ALA A 1 129 ? -9.817 -3.362 -6.453 1.00 97.75 129 ALA A O 1
ATOM 945 N N . GLU A 1 130 ? -8.812 -3.062 -8.433 1.00 96.88 130 GLU A N 1
ATOM 946 C CA . GLU A 1 130 ? -9.583 -4.068 -9.177 1.00 96.88 130 GLU A CA 1
ATOM 947 C C . GLU A 1 130 ? -9.331 -5.494 -8.668 1.00 96.88 130 GLU A C 1
ATOM 949 O O . GLU A 1 130 ? -10.244 -6.318 -8.655 1.00 96.88 130 GLU A O 1
ATOM 954 N N . ALA A 1 131 ? -8.112 -5.788 -8.210 1.00 96.81 131 ALA A N 1
ATOM 955 C CA . ALA A 1 131 ? -7.768 -7.062 -7.582 1.00 96.81 131 ALA A CA 1
ATOM 956 C C . ALA A 1 131 ? -8.316 -7.216 -6.148 1.00 96.81 131 ALA A C 1
ATOM 958 O O . ALA A 1 131 ? -8.221 -8.303 -5.580 1.00 96.81 131 ALA A O 1
ATOM 959 N N . GLY A 1 132 ? -8.903 -6.167 -5.559 1.00 95.44 132 GLY A N 1
ATOM 960 C CA . GLY A 1 132 ? -9.519 -6.228 -4.233 1.00 95.44 132 GLY A CA 1
ATOM 961 C C . GLY A 1 132 ? -8.537 -6.068 -3.069 1.00 95.44 132 GLY A C 1
ATOM 962 O O . GLY A 1 132 ? -8.722 -6.690 -2.016 1.00 95.44 132 GLY A O 1
ATOM 963 N N . ALA A 1 133 ? -7.491 -5.251 -3.239 1.00 97.19 133 ALA A N 1
ATOM 964 C CA . ALA A 1 133 ? -6.713 -4.756 -2.105 1.00 97.19 133 ALA A CA 1
ATOM 965 C C . ALA A 1 133 ? -7.625 -3.972 -1.139 1.00 97.19 133 ALA A C 1
ATOM 967 O O . ALA A 1 133 ? -8.406 -3.120 -1.574 1.00 97.19 133 ALA A O 1
ATOM 968 N N . ASP A 1 134 ? -7.511 -4.236 0.166 1.00 96.56 134 ASP A N 1
ATOM 969 C CA . ASP A 1 134 ? -8.273 -3.519 1.200 1.00 96.56 134 ASP A CA 1
ATOM 970 C C . ASP A 1 134 ? -7.795 -2.078 1.335 1.00 96.56 134 ASP A C 1
ATOM 972 O O . ASP A 1 134 ? -8.600 -1.173 1.536 1.00 96.56 134 ASP A O 1
ATOM 976 N N . ILE A 1 135 ? -6.481 -1.869 1.227 1.00 97.56 135 ILE A N 1
ATOM 977 C CA . ILE A 1 135 ? -5.840 -0.569 1.391 1.00 97.56 135 ILE A CA 1
ATOM 978 C C . ILE A 1 135 ? -4.689 -0.390 0.403 1.00 97.56 135 ILE A C 1
ATOM 980 O O . ILE A 1 135 ? -3.874 -1.291 0.197 1.00 97.56 135 ILE A O 1
ATOM 984 N N . ILE A 1 136 ? -4.607 0.793 -0.199 1.00 98.25 136 ILE A N 1
ATOM 985 C CA . ILE A 1 136 ? -3.460 1.231 -0.992 1.00 98.25 136 ILE A CA 1
ATOM 986 C C . ILE A 1 136 ? -2.703 2.277 -0.186 1.00 98.25 136 ILE A C 1
ATOM 988 O O . ILE A 1 136 ? -3.226 3.351 0.121 1.00 98.25 136 ILE A O 1
ATOM 992 N N . ILE A 1 137 ? -1.457 1.946 0.137 1.00 97.81 137 ILE A N 1
ATOM 993 C CA . ILE A 1 137 ? -0.496 2.846 0.754 1.00 97.81 137 ILE A CA 1
ATOM 994 C C . ILE A 1 137 ? 0.372 3.440 -0.358 1.00 97.81 137 ILE A C 1
ATOM 996 O O . ILE A 1 137 ? 0.904 2.708 -1.196 1.00 97.81 137 ILE A O 1
ATOM 1000 N N . SER A 1 138 ? 0.514 4.763 -0.392 1.00 97.12 138 SER A N 1
ATOM 1001 C CA . SER A 1 138 ? 1.321 5.437 -1.414 1.00 97.12 138 SER A CA 1
ATOM 1002 C C . SER A 1 138 ? 2.295 6.439 -0.820 1.00 97.12 138 SER A C 1
ATOM 1004 O O . SER A 1 138 ? 1.890 7.407 -0.179 1.00 97.12 138 SER A O 1
ATOM 1006 N N . GLY A 1 139 ? 3.583 6.214 -1.078 1.00 92.75 139 GLY A N 1
ATOM 1007 C CA . GLY A 1 139 ? 4.686 7.092 -0.685 1.00 92.75 139 GLY A CA 1
ATOM 1008 C C . GLY A 1 139 ? 5.587 7.477 -1.854 1.00 92.75 139 GLY A C 1
ATOM 1009 O O . GLY A 1 139 ? 5.203 7.344 -3.018 1.00 92.75 139 GLY A O 1
ATOM 1010 N N . ALA A 1 140 ? 6.798 7.951 -1.544 1.00 90.25 140 ALA A N 1
ATOM 1011 C CA . ALA A 1 140 ? 7.773 8.442 -2.527 1.00 90.25 140 ALA A CA 1
ATOM 1012 C C . ALA A 1 140 ? 7.185 9.504 -3.487 1.00 90.25 140 ALA A C 1
ATOM 1014 O O . ALA A 1 140 ? 7.368 9.445 -4.702 1.00 90.25 140 ALA A O 1
ATOM 1015 N N . GLY A 1 141 ? 6.422 10.453 -2.938 1.00 91.75 141 GLY A N 1
ATOM 1016 C CA . GLY A 1 141 ? 5.741 11.529 -3.664 1.00 91.75 141 GLY A CA 1
ATOM 1017 C C . GLY A 1 141 ? 4.377 11.859 -3.053 1.00 91.75 141 GLY A C 1
ATOM 1018 O O . GLY A 1 141 ? 3.939 11.197 -2.115 1.00 91.75 141 GLY A O 1
ATOM 1019 N N . LEU A 1 142 ? 3.698 12.888 -3.575 1.00 95.81 142 LEU A N 1
ATOM 1020 C CA . LEU A 1 142 ? 2.348 13.264 -3.132 1.00 95.81 142 LEU A CA 1
ATOM 1021 C C . LEU A 1 142 ? 1.290 12.572 -4.016 1.00 95.81 142 LEU A C 1
ATOM 1023 O O . LEU A 1 142 ? 1.204 12.896 -5.204 1.00 95.81 142 LEU A O 1
ATOM 1027 N N . PRO A 1 143 ? 0.459 11.657 -3.483 1.00 96.75 143 PRO A N 1
ATOM 1028 C CA . PRO A 1 143 ? -0.505 10.880 -4.269 1.00 96.75 143 PRO A CA 1
ATOM 1029 C C . PRO A 1 143 ? -1.777 11.684 -4.612 1.00 96.75 143 PRO A C 1
ATOM 1031 O O . PRO A 1 143 ? -2.888 11.341 -4.219 1.00 96.75 143 PRO A O 1
ATOM 1034 N N . MET A 1 144 ? -1.643 12.784 -5.354 1.00 96.69 144 MET A N 1
ATOM 1035 C CA . MET A 1 144 ? -2.736 13.748 -5.583 1.00 96.69 144 MET A CA 1
ATOM 1036 C C . MET A 1 144 ? -3.930 13.177 -6.364 1.00 96.69 144 MET A C 1
ATOM 1038 O O . MET A 1 144 ? -5.045 13.666 -6.215 1.00 96.69 144 MET A O 1
ATOM 1042 N N . THR A 1 145 ? -3.728 12.152 -7.192 1.00 96.38 145 THR A N 1
ATOM 1043 C CA . THR A 1 145 ? -4.784 11.517 -8.004 1.00 96.38 145 THR A CA 1
ATOM 1044 C C . THR A 1 145 ? -5.345 10.237 -7.386 1.00 96.38 145 THR A C 1
ATOM 1046 O O . THR A 1 145 ? -6.324 9.697 -7.890 1.00 96.38 145 THR A O 1
ATOM 1049 N N . LEU A 1 146 ? -4.783 9.757 -6.271 1.00 97.69 146 LEU A N 1
ATOM 1050 C CA . LEU A 1 146 ? -5.158 8.473 -5.670 1.00 97.69 146 LEU A CA 1
ATOM 1051 C C . LEU A 1 146 ? -6.667 8.332 -5.373 1.00 97.69 146 LEU A C 1
ATOM 1053 O O . LEU A 1 146 ? -7.218 7.303 -5.763 1.00 97.69 146 LEU A O 1
ATOM 1057 N N . PRO A 1 147 ? -7.376 9.330 -4.799 1.00 97.44 147 PRO A N 1
ATOM 1058 C CA . PRO A 1 147 ? -8.819 9.222 -4.552 1.00 97.44 147 PRO A CA 1
ATOM 1059 C C . PRO A 1 147 ? -9.648 8.969 -5.813 1.00 97.44 147 PRO A C 1
ATOM 1061 O O . PRO A 1 147 ? -10.629 8.228 -5.777 1.00 97.44 147 PRO A O 1
ATOM 1064 N N . GLU A 1 148 ? -9.250 9.578 -6.931 1.00 97.00 148 GLU A N 1
ATOM 1065 C CA . GLU A 1 148 ? -9.918 9.431 -8.223 1.00 97.00 148 GLU A CA 1
ATOM 1066 C C . GLU A 1 148 ? -9.711 8.029 -8.796 1.00 97.00 148 GLU A C 1
ATOM 1068 O O . GLU A 1 148 ? -10.656 7.399 -9.273 1.00 97.00 148 GLU A O 1
ATOM 1073 N N . LEU A 1 149 ? -8.485 7.517 -8.685 1.00 97.12 149 LEU A N 1
ATOM 1074 C CA . LEU A 1 149 ? -8.089 6.212 -9.209 1.00 97.12 149 LEU A CA 1
ATOM 1075 C C . LEU A 1 149 ? -8.811 5.049 -8.517 1.00 97.12 149 LEU A C 1
ATOM 1077 O O . LEU A 1 149 ? -9.082 4.039 -9.162 1.00 97.12 149 LEU A O 1
ATOM 1081 N N . VAL A 1 150 ? -9.161 5.197 -7.234 1.00 95.38 150 VAL A N 1
ATOM 1082 C CA . VAL A 1 150 ? -9.877 4.169 -6.458 1.00 95.38 150 VAL A CA 1
ATOM 1083 C C . VAL A 1 150 ? -11.388 4.402 -6.370 1.00 95.38 150 VAL A C 1
ATOM 1085 O O . VAL A 1 150 ? -12.071 3.645 -5.692 1.00 95.38 150 VAL A O 1
ATOM 1088 N N . LYS A 1 151 ? -11.942 5.442 -7.013 1.00 84.56 151 LYS A N 1
ATOM 1089 C CA . LYS A 1 151 ? -13.297 5.968 -6.734 1.00 84.56 151 LYS A CA 1
ATOM 1090 C C . LYS A 1 151 ? -14.428 4.928 -6.762 1.00 84.56 151 LYS A C 1
ATOM 1092 O O . LYS A 1 151 ? -15.408 5.084 -6.043 1.00 84.56 151 LYS A O 1
ATOM 1097 N N . LYS A 1 152 ? -14.321 3.888 -7.595 1.00 79.94 152 LYS A N 1
ATOM 1098 C CA . LYS A 1 152 ? -15.333 2.816 -7.706 1.00 79.94 152 LYS A CA 1
ATOM 1099 C C . LYS A 1 152 ? -15.080 1.624 -6.774 1.00 79.94 152 LYS A C 1
ATOM 1101 O O . LYS A 1 152 ? -15.955 0.775 -6.633 1.00 79.94 152 LYS A O 1
ATOM 1106 N N . ALA A 1 153 ? -13.897 1.536 -6.177 1.00 87.12 153 ALA A N 1
ATOM 1107 C CA . ALA A 1 153 ? -13.496 0.440 -5.312 1.00 87.12 153 ALA A CA 1
ATOM 1108 C C . ALA A 1 153 ? -13.770 0.775 -3.840 1.00 87.12 153 ALA A C 1
ATOM 1110 O O . ALA A 1 153 ? -13.701 1.929 -3.423 1.00 87.12 153 ALA A O 1
ATOM 1111 N N . LYS A 1 154 ? -14.009 -0.261 -3.028 1.00 89.31 154 LYS A N 1
ATOM 1112 C CA . LYS A 1 154 ? -14.068 -0.146 -1.557 1.00 89.31 154 LYS A CA 1
ATOM 1113 C C . LYS A 1 154 ? -12.682 -0.003 -0.910 1.00 89.31 154 LYS A C 1
ATOM 1115 O O . LYS A 1 154 ? -12.571 -0.010 0.311 1.00 89.31 154 LYS A O 1
ATOM 1120 N N . THR A 1 155 ? -11.638 0.084 -1.728 1.00 95.44 155 THR A N 1
ATOM 1121 C CA . THR A 1 155 ? -10.248 0.179 -1.303 1.00 95.44 155 THR A CA 1
ATOM 1122 C C . THR A 1 155 ? -10.001 1.487 -0.555 1.00 95.44 155 THR A C 1
ATOM 1124 O O . THR A 1 155 ? -10.258 2.588 -1.062 1.00 95.44 155 THR A O 1
ATOM 1127 N N . MET A 1 156 ? -9.485 1.347 0.661 1.00 96.69 156 MET A N 1
ATOM 1128 C CA . MET A 1 156 ? -9.006 2.443 1.489 1.00 96.69 156 MET A CA 1
ATOM 1129 C C . MET A 1 156 ? -7.712 3.020 0.919 1.00 96.69 156 MET A C 1
ATOM 1131 O O . MET A 1 156 ? -6.960 2.338 0.219 1.00 96.69 156 MET A O 1
ATOM 1135 N N . ILE A 1 157 ? -7.431 4.279 1.227 1.00 97.62 157 ILE A N 1
ATOM 1136 C CA . ILE A 1 157 ? -6.262 4.995 0.725 1.00 97.62 157 ILE A CA 1
ATOM 1137 C C . ILE A 1 157 ? -5.504 5.671 1.859 1.00 97.62 157 ILE A C 1
ATOM 1139 O O . ILE A 1 157 ? -6.084 6.349 2.708 1.00 97.62 157 ILE A O 1
ATOM 1143 N N . ALA A 1 158 ? -4.185 5.500 1.840 1.00 97.62 158 ALA A N 1
ATOM 1144 C CA . ALA A 1 158 ? -3.297 6.016 2.866 1.00 97.62 158 ALA A CA 1
ATOM 1145 C C . ALA A 1 158 ? -2.020 6.613 2.256 1.00 97.62 158 ALA A C 1
ATOM 1147 O O . ALA A 1 158 ? -1.190 5.881 1.713 1.00 97.62 158 ALA A O 1
ATOM 1148 N N . PRO A 1 159 ? -1.817 7.936 2.328 1.00 97.38 159 PRO A N 1
ATOM 1149 C CA . PRO A 1 159 ? -0.544 8.530 1.967 1.00 97.38 159 PRO A CA 1
ATOM 1150 C C . PRO A 1 159 ? 0.510 8.255 3.047 1.00 97.38 159 PRO A C 1
ATOM 1152 O O . PRO A 1 159 ? 0.222 8.314 4.247 1.00 97.38 159 PRO A O 1
ATOM 1155 N N . ILE A 1 160 ? 1.745 8.027 2.605 1.00 95.75 160 ILE A N 1
ATOM 1156 C CA . ILE A 1 160 ? 2.938 8.109 3.447 1.00 95.75 160 ILE A CA 1
ATOM 1157 C C . ILE A 1 160 ? 3.415 9.562 3.452 1.00 95.75 160 ILE A C 1
ATOM 1159 O O . ILE A 1 160 ? 3.550 10.186 2.397 1.00 95.75 160 ILE A O 1
ATOM 1163 N N . VAL A 1 161 ? 3.670 10.108 4.638 1.00 94.62 161 VAL A N 1
ATOM 1164 C CA . VAL A 1 161 ? 4.109 11.492 4.836 1.00 94.62 161 VAL A CA 1
ATOM 1165 C C . VAL A 1 161 ? 5.297 11.559 5.789 1.00 94.62 161 VAL A C 1
ATOM 1167 O O . VAL A 1 161 ? 5.375 10.816 6.763 1.00 94.62 161 VAL A O 1
ATOM 1170 N N . SER A 1 162 ? 6.196 12.508 5.537 1.00 90.38 162 SER A N 1
ATOM 1171 C CA . SER A 1 162 ? 7.353 12.802 6.395 1.00 90.38 162 SER A CA 1
ATOM 1172 C C . SER A 1 162 ? 7.259 14.167 7.087 1.00 90.38 162 SER A C 1
ATOM 1174 O O . SER A 1 162 ? 8.149 14.556 7.836 1.00 90.38 162 SER A O 1
ATOM 1176 N N . SER A 1 163 ? 6.203 14.948 6.819 1.00 90.88 163 SER A N 1
ATOM 1177 C CA . SER A 1 163 ? 6.048 16.294 7.385 1.00 90.88 163 SER A CA 1
ATOM 1178 C C . SER A 1 163 ? 4.592 16.736 7.517 1.00 90.88 163 SER A C 1
ATOM 1180 O O . SER A 1 163 ? 3.744 16.405 6.680 1.00 90.88 163 SER A O 1
ATOM 1182 N N . LEU A 1 164 ? 4.327 17.604 8.500 1.00 93.19 164 LEU A N 1
ATOM 1183 C CA . LEU A 1 164 ? 3.029 18.265 8.674 1.00 93.19 164 LEU A CA 1
ATOM 1184 C C . LEU A 1 164 ? 2.587 19.020 7.407 1.00 93.19 164 LEU A C 1
ATOM 1186 O O . LEU A 1 164 ? 1.418 18.995 7.025 1.00 93.19 164 LEU A O 1
ATOM 1190 N N . LYS A 1 165 ? 3.532 19.656 6.707 1.00 94.81 165 LYS A N 1
ATOM 1191 C CA . LYS A 1 165 ? 3.248 20.375 5.460 1.00 94.81 165 LYS A CA 1
ATOM 1192 C C . LYS A 1 165 ? 2.695 19.437 4.385 1.00 94.81 165 LYS A C 1
ATOM 1194 O O . LYS A 1 165 ? 1.707 19.774 3.736 1.00 94.81 165 LYS A O 1
ATOM 1199 N N . SER A 1 166 ? 3.301 18.261 4.206 1.00 94.06 166 SER A N 1
ATOM 1200 C CA . SER A 1 166 ? 2.859 17.296 3.190 1.00 94.06 166 SER A CA 1
ATOM 1201 C C . SER A 1 166 ? 1.450 16.760 3.460 1.00 94.06 166 SER A C 1
ATOM 1203 O O . SER A 1 166 ? 0.616 16.788 2.555 1.00 94.06 166 SER A O 1
ATOM 1205 N N . VAL A 1 167 ? 1.131 16.384 4.707 1.00 96.19 167 VAL A N 1
ATOM 1206 C CA . VAL A 1 167 ? -0.218 15.904 5.055 1.00 96.19 167 VAL A CA 1
ATOM 1207 C C . VAL A 1 167 ? -1.276 16.998 4.881 1.00 96.19 167 VAL A C 1
ATOM 1209 O O . VAL A 1 167 ? -2.344 16.733 4.333 1.00 96.19 167 VAL A O 1
ATOM 1212 N N . GLN A 1 168 ? -0.969 18.252 5.238 1.00 97.62 168 GLN A N 1
ATOM 1213 C CA . GLN A 1 168 ? -1.884 19.381 5.036 1.00 97.62 168 GLN A CA 1
ATOM 1214 C C . GLN A 1 168 ? -2.176 19.643 3.555 1.00 97.62 168 GLN A C 1
ATOM 1216 O O . GLN A 1 168 ? -3.318 19.934 3.201 1.00 97.62 168 GLN A O 1
ATOM 1221 N N . VAL A 1 169 ? -1.163 19.550 2.686 1.00 97.88 169 VAL A N 1
ATOM 1222 C CA . VAL A 1 169 ? -1.336 19.720 1.234 1.00 97.88 169 VAL A CA 1
ATOM 1223 C C . VAL A 1 169 ? -2.235 18.624 0.666 1.00 97.88 169 VAL A C 1
ATOM 1225 O O . VAL A 1 169 ? -3.177 18.937 -0.064 1.00 97.88 169 VAL A O 1
ATOM 1228 N N . ILE A 1 170 ? -1.979 17.365 1.034 1.00 98.00 170 ILE A N 1
ATOM 1229 C CA . ILE A 1 170 ? -2.769 16.218 0.575 1.00 98.00 170 ILE A CA 1
ATOM 1230 C C . ILE A 1 170 ? -4.227 16.374 1.012 1.00 98.00 170 ILE A C 1
ATOM 1232 O O . ILE A 1 170 ? -5.112 16.370 0.160 1.00 98.00 170 ILE A O 1
ATOM 1236 N N . ILE A 1 171 ? -4.477 16.597 2.308 1.00 97.88 171 ILE A N 1
ATOM 1237 C CA . ILE A 1 171 ? -5.836 16.722 2.857 1.00 97.88 171 ILE A CA 1
ATOM 1238 C C . ILE A 1 171 ? -6.599 17.874 2.198 1.00 97.88 171 ILE A C 1
ATOM 1240 O O . ILE A 1 171 ? -7.720 17.675 1.733 1.00 97.88 171 ILE A O 1
ATOM 1244 N N . LYS A 1 172 ? -6.000 19.072 2.107 1.00 98.19 172 LYS A N 1
ATOM 1245 C CA . LYS A 1 172 ? -6.664 20.240 1.502 1.00 98.19 172 LYS A CA 1
ATOM 1246 C C . LYS A 1 172 ? -7.047 19.986 0.048 1.00 98.19 172 LYS A C 1
ATOM 1248 O O . LYS A 1 172 ? -8.139 20.365 -0.370 1.00 98.19 172 LYS A O 1
ATOM 1253 N N . TYR A 1 173 ? -6.159 19.365 -0.726 1.00 98.31 173 TYR A N 1
ATOM 1254 C CA . TYR A 1 173 ? -6.441 19.065 -2.125 1.00 98.31 173 TYR A CA 1
ATOM 1255 C C . TYR A 1 173 ? -7.497 17.971 -2.272 1.00 98.31 173 TYR A C 1
ATOM 1257 O O . TYR A 1 173 ? -8.417 18.126 -3.072 1.00 98.31 173 TYR A O 1
ATOM 1265 N N . TRP A 1 174 ? -7.382 16.886 -1.503 1.00 98.06 174 TRP A N 1
ATOM 1266 C CA . TRP A 1 174 ? -8.298 15.754 -1.596 1.00 98.06 174 TRP A CA 1
ATOM 1267 C C . TRP A 1 174 ? -9.724 16.131 -1.189 1.00 98.06 174 TRP A C 1
ATOM 1269 O O . TRP A 1 174 ? -10.655 15.816 -1.927 1.00 98.06 174 TRP A O 1
ATOM 1279 N N . LEU A 1 175 ? -9.889 16.895 -0.103 1.00 97.62 175 LEU A N 1
ATOM 1280 C CA . LEU A 1 175 ? -11.183 17.462 0.282 1.00 97.62 175 LEU A CA 1
ATOM 1281 C C . LEU A 1 175 ? -11.742 18.370 -0.816 1.00 97.62 175 LEU A C 1
ATOM 1283 O O . LEU A 1 175 ? -12.867 18.182 -1.260 1.00 97.62 175 LEU A O 1
ATOM 1287 N N . LYS A 1 176 ? -10.945 19.328 -1.307 1.00 98.00 176 LYS A N 1
ATOM 1288 C CA . LYS A 1 176 ? -11.420 20.311 -2.292 1.00 98.00 176 LYS A CA 1
ATOM 1289 C C . LYS A 1 176 ? -11.810 19.682 -3.632 1.00 98.00 176 LYS A C 1
ATOM 1291 O O . LYS A 1 176 ? -12.761 20.141 -4.255 1.00 98.00 176 LYS A O 1
ATOM 1296 N N . LYS A 1 177 ? -11.038 18.707 -4.124 1.00 97.94 177 LYS A N 1
ATOM 1297 C CA . LYS A 1 177 ? -11.219 18.143 -5.472 1.00 97.94 177 LYS A CA 1
ATOM 1298 C C . LYS A 1 177 ? -12.112 16.904 -5.495 1.00 97.94 177 LYS A C 1
ATOM 1300 O O . LYS A 1 177 ? -12.806 16.695 -6.487 1.00 97.94 177 LYS A O 1
ATOM 1305 N N . TYR A 1 178 ? -12.077 16.080 -4.449 1.00 96.81 178 TYR A N 1
ATOM 1306 C CA . TYR A 1 178 ? -12.743 14.774 -4.447 1.00 96.81 178 TYR A CA 1
ATOM 1307 C C . TYR A 1 178 ? -13.706 14.562 -3.282 1.00 96.81 178 TYR A C 1
ATOM 1309 O O . TYR A 1 178 ? -14.327 13.504 -3.252 1.00 96.81 178 TYR A O 1
ATOM 1317 N N . ASP A 1 179 ? -13.809 15.511 -2.346 1.00 96.12 179 ASP A N 1
ATOM 1318 C CA . ASP A 1 179 ? -14.598 15.366 -1.117 1.00 96.12 179 ASP A CA 1
ATOM 1319 C C . ASP A 1 179 ? -14.257 14.071 -0.354 1.00 96.12 179 ASP A C 1
ATOM 1321 O O . ASP A 1 179 ? -15.116 13.305 0.074 1.00 96.12 179 ASP A O 1
ATOM 1325 N N . ARG A 1 180 ? -12.954 13.769 -0.254 1.00 94.62 180 ARG A N 1
ATOM 1326 C CA . ARG A 1 180 ? -12.452 12.543 0.381 1.00 94.62 180 ARG A CA 1
ATOM 1327 C C . ARG A 1 180 ? -11.258 12.835 1.275 1.00 94.62 180 ARG A C 1
ATOM 1329 O O . ARG A 1 180 ? -10.330 13.535 0.879 1.00 94.62 180 ARG A O 1
ATOM 1336 N N . LEU A 1 181 ? -11.264 12.255 2.470 1.00 96.06 181 LEU A N 1
ATOM 1337 C CA . LEU A 1 181 ? -10.108 12.219 3.363 1.00 96.06 181 LEU A CA 1
ATOM 1338 C C . LEU A 1 181 ? -9.309 10.925 3.158 1.00 96.06 181 LEU A C 1
ATOM 1340 O O . LEU A 1 181 ? -9.869 9.931 2.691 1.00 96.06 181 LEU A O 1
ATOM 1344 N N . PRO A 1 182 ? -8.012 10.911 3.512 1.00 96.62 182 PRO A N 1
ATOM 1345 C CA . PRO A 1 182 ? -7.307 9.660 3.748 1.00 96.62 182 PRO A CA 1
ATOM 1346 C C . PRO A 1 182 ? -8.009 8.817 4.811 1.00 96.62 182 PRO A C 1
ATOM 1348 O O . PRO A 1 182 ? -8.426 9.347 5.839 1.00 96.62 182 PRO A O 1
ATOM 1351 N N . ASP A 1 183 ? -8.087 7.508 4.579 1.00 96.56 183 ASP A N 1
ATOM 1352 C CA . ASP A 1 183 ? -8.641 6.552 5.544 1.00 96.56 183 ASP A CA 1
ATOM 1353 C C . ASP A 1 183 ? -7.687 6.363 6.741 1.00 96.56 183 ASP A C 1
ATOM 1355 O O . ASP A 1 183 ? -8.112 6.153 7.876 1.00 96.56 183 ASP A O 1
ATOM 1359 N N . MET A 1 184 ? -6.383 6.496 6.489 1.00 95.25 184 MET A N 1
ATOM 1360 C CA . MET A 1 184 ? -5.332 6.665 7.492 1.00 95.25 184 MET A CA 1
ATOM 1361 C C . MET A 1 184 ? -4.145 7.420 6.881 1.00 95.25 184 MET A C 1
ATOM 1363 O O . MET A 1 184 ? -4.070 7.598 5.667 1.00 95.25 184 MET A O 1
ATOM 1367 N N . VAL A 1 185 ? -3.190 7.833 7.710 1.00 96.25 185 VAL A N 1
ATOM 1368 C CA . VAL A 1 185 ? -1.924 8.433 7.269 1.00 96.25 185 VAL A CA 1
ATOM 1369 C C . VAL A 1 185 ? -0.778 7.640 7.883 1.00 96.25 185 VAL A C 1
ATOM 1371 O O . VAL A 1 185 ? -0.808 7.341 9.075 1.00 96.25 185 VAL A O 1
ATOM 1374 N N . VAL A 1 186 ? 0.228 7.302 7.077 1.00 95.25 186 VAL A N 1
ATOM 1375 C CA . VAL A 1 186 ? 1.453 6.649 7.554 1.00 95.25 186 VAL A CA 1
ATOM 1376 C C . VAL A 1 186 ? 2.517 7.722 7.740 1.00 95.25 186 VAL A C 1
ATOM 1378 O O . VAL A 1 186 ? 2.862 8.421 6.789 1.00 95.25 186 VAL A O 1
ATOM 1381 N N . ILE A 1 187 ? 3.016 7.875 8.964 1.00 93.44 187 ILE A N 1
ATOM 1382 C CA . ILE A 1 187 ? 4.078 8.833 9.278 1.00 93.44 187 ILE A CA 1
ATOM 1383 C C . ILE A 1 187 ? 5.401 8.078 9.313 1.00 93.44 187 ILE A C 1
ATOM 1385 O O . ILE A 1 187 ? 5.576 7.178 10.132 1.00 93.44 187 ILE A O 1
ATOM 1389 N N . GLU A 1 188 ? 6.329 8.461 8.443 1.00 89.19 188 GLU A N 1
ATOM 1390 C CA . GLU A 1 188 ? 7.685 7.917 8.432 1.00 89.19 188 GLU A CA 1
ATOM 1391 C C . GLU A 1 188 ? 8.673 8.951 8.968 1.00 89.19 188 GLU A C 1
ATOM 1393 O O . GLU A 1 188 ? 8.751 10.084 8.483 1.00 89.19 188 GLU A O 1
ATOM 1398 N N . GLY A 1 189 ? 9.414 8.545 9.998 1.00 85.44 189 GLY A N 1
ATOM 1399 C CA . GLY A 1 189 ? 10.490 9.334 10.582 1.00 85.44 189 GLY A CA 1
ATOM 1400 C C . GLY A 1 189 ? 11.818 9.172 9.832 1.00 85.44 189 GLY A C 1
ATOM 1401 O O . GLY A 1 189 ? 11.965 8.281 8.995 1.00 85.44 189 GLY A O 1
ATOM 1402 N N . PRO A 1 190 ? 12.817 10.003 10.159 1.00 82.06 190 PRO A N 1
ATOM 1403 C CA . PRO A 1 190 ? 14.103 10.030 9.461 1.00 82.06 190 PRO A CA 1
ATOM 1404 C C . PRO A 1 190 ? 14.981 8.789 9.689 1.00 82.06 190 PRO A C 1
ATOM 1406 O O . PRO A 1 190 ? 15.909 8.557 8.922 1.00 82.06 190 PRO A O 1
ATOM 1409 N N . LEU A 1 191 ? 14.686 7.986 10.715 1.00 83.69 191 LEU A N 1
ATOM 1410 C CA . LEU A 1 191 ? 15.390 6.735 11.027 1.00 83.69 191 LEU A CA 1
ATOM 1411 C C . LEU A 1 191 ? 14.725 5.492 10.411 1.00 83.69 191 LEU A C 1
ATOM 1413 O O . LEU A 1 191 ? 15.135 4.366 10.691 1.00 83.69 191 LEU A O 1
ATOM 1417 N N . ALA A 1 192 ? 13.671 5.668 9.611 1.00 83.19 192 ALA A N 1
ATOM 1418 C CA . ALA A 1 192 ? 13.036 4.561 8.908 1.00 83.19 192 ALA A CA 1
ATOM 1419 C C . ALA A 1 192 ? 13.969 3.989 7.817 1.00 83.19 192 ALA A C 1
ATOM 1421 O O . ALA A 1 192 ? 14.861 4.664 7.313 1.00 83.19 192 ALA A O 1
ATOM 1422 N N . GLY A 1 193 ? 13.795 2.720 7.446 1.00 77.12 193 GLY A N 1
ATOM 1423 C CA . GLY A 1 193 ? 14.594 2.109 6.377 1.00 77.12 193 GLY A CA 1
ATOM 1424 C C . GLY A 1 193 ? 14.096 2.485 4.975 1.00 77.12 193 GLY A C 1
ATOM 1425 O O . GLY A 1 193 ? 12.907 2.710 4.772 1.00 77.12 193 GLY A O 1
ATOM 1426 N N . GLY A 1 194 ? 14.986 2.466 3.978 1.00 76.62 194 GLY A N 1
ATOM 1427 C CA . GLY A 1 194 ? 14.619 2.627 2.564 1.00 76.62 194 GLY A CA 1
ATOM 1428 C C . GLY A 1 194 ? 14.686 4.067 2.043 1.00 76.62 194 GLY A C 1
ATOM 1429 O O . GLY A 1 194 ? 15.544 4.847 2.448 1.00 76.62 194 GLY A O 1
ATOM 1430 N N . HIS A 1 195 ? 13.830 4.400 1.069 1.00 70.81 195 HIS A N 1
ATOM 1431 C CA . HIS A 1 195 ? 13.801 5.731 0.456 1.00 70.81 195 HIS A CA 1
ATOM 1432 C C . HIS A 1 195 ? 12.944 6.690 1.283 1.00 70.81 195 HIS A C 1
ATOM 1434 O O . HIS A 1 195 ? 11.717 6.630 1.230 1.00 70.81 195 HIS A O 1
ATOM 1440 N N . LEU A 1 196 ? 13.603 7.593 2.005 1.00 69.75 196 LEU A N 1
ATOM 1441 C CA . LEU A 1 196 ? 12.942 8.540 2.894 1.00 69.75 196 LEU A CA 1
ATOM 1442 C C . LEU A 1 196 ? 12.862 9.945 2.298 1.00 69.75 196 LEU A C 1
ATOM 1444 O O . LEU A 1 196 ? 13.740 10.386 1.559 1.00 69.75 196 LEU A O 1
ATOM 1448 N N . GLY A 1 197 ? 11.833 10.692 2.699 1.00 61.88 197 GLY A N 1
ATOM 1449 C CA . GLY A 1 197 ? 11.631 12.093 2.317 1.00 61.88 197 GLY A CA 1
ATOM 1450 C C . GLY A 1 197 ? 12.514 13.104 3.062 1.00 61.88 197 GLY A C 1
ATOM 1451 O O . GLY A 1 197 ? 12.090 14.249 3.213 1.00 61.88 197 GLY A O 1
ATOM 1452 N N . PHE A 1 198 ? 13.686 12.695 3.559 1.00 70.25 198 PHE A N 1
ATOM 1453 C CA . PHE A 1 198 ? 14.610 13.531 4.334 1.00 70.25 198 PHE A CA 1
ATOM 1454 C C . PHE A 1 198 ? 15.939 13.705 3.596 1.00 70.25 198 PHE A C 1
ATOM 1456 O O . PHE A 1 198 ? 16.461 12.772 2.989 1.00 70.25 198 PHE A O 1
ATOM 1463 N N . GLN A 1 199 ? 16.503 14.911 3.652 1.00 69.56 199 GLN A N 1
ATOM 1464 C CA . GLN A 1 199 ? 17.855 15.176 3.158 1.00 69.56 199 GLN A CA 1
ATOM 1465 C C . GLN A 1 199 ? 18.897 14.744 4.195 1.00 69.56 199 GLN A C 1
ATOM 1467 O O . GLN A 1 199 ? 18.646 14.863 5.389 1.00 69.56 199 GLN A O 1
ATOM 1472 N N . ALA A 1 200 ? 20.100 14.359 3.750 1.00 69.12 200 ALA A N 1
ATOM 1473 C CA . ALA A 1 200 ? 21.194 13.938 4.636 1.00 69.12 200 ALA A CA 1
ATOM 1474 C C . ALA A 1 200 ? 21.480 14.940 5.774 1.00 69.12 200 ALA A C 1
ATOM 1476 O O . ALA A 1 200 ? 21.612 14.544 6.923 1.00 69.12 200 ALA A O 1
ATOM 1477 N N . ARG A 1 201 ? 21.443 16.249 5.484 1.00 68.31 201 ARG A N 1
ATOM 1478 C CA . ARG A 1 201 ? 21.637 17.315 6.488 1.00 68.31 201 ARG A CA 1
ATOM 1479 C C . ARG A 1 201 ? 20.570 17.355 7.585 1.00 68.31 201 ARG A C 1
ATOM 1481 O O . ARG A 1 201 ? 20.829 17.841 8.675 1.00 68.31 201 ARG A O 1
ATOM 1488 N N . GLN A 1 202 ? 19.358 16.875 7.307 1.00 66.50 202 GLN A N 1
ATOM 1489 C CA . GLN A 1 202 ? 18.297 16.786 8.315 1.00 66.50 202 GLN A CA 1
ATOM 1490 C C . GLN A 1 202 ? 18.515 15.603 9.267 1.00 66.50 202 GLN A C 1
ATOM 1492 O O . GLN A 1 202 ? 17.857 15.546 10.299 1.00 66.50 202 GLN A O 1
ATOM 1497 N N . LEU A 1 203 ? 19.421 14.678 8.923 1.00 70.75 203 LEU A N 1
ATOM 1498 C CA . LEU A 1 203 ? 19.757 13.520 9.746 1.00 70.75 203 LEU A CA 1
ATOM 1499 C C . LEU A 1 203 ? 20.841 13.829 10.790 1.00 70.75 203 LEU A C 1
ATOM 1501 O O . LEU A 1 203 ? 20.936 13.128 11.788 1.00 70.75 203 LEU A O 1
ATOM 1505 N N . GLU A 1 204 ? 21.632 14.886 10.583 1.00 69.75 204 GLU A N 1
ATOM 1506 C CA . GLU A 1 204 ? 22.730 15.287 11.479 1.00 69.75 204 GLU A CA 1
ATOM 1507 C C . GLU A 1 204 ? 22.241 15.826 12.836 1.00 69.75 204 GLU A C 1
ATOM 1509 O O . GLU A 1 204 ? 23.003 15.826 13.795 1.00 69.75 204 GLU A O 1
ATOM 1514 N N . ASN A 1 205 ? 20.971 16.242 12.927 1.00 64.88 205 ASN A N 1
ATOM 1515 C CA . ASN A 1 205 ? 20.363 16.842 14.123 1.00 64.88 205 ASN A CA 1
ATOM 1516 C C . ASN A 1 205 ? 19.076 16.113 14.556 1.00 64.88 205 ASN A C 1
ATOM 1518 O O . ASN A 1 205 ? 18.115 16.756 14.979 1.00 64.88 205 ASN A O 1
ATOM 1522 N N . ILE A 1 206 ? 19.005 14.791 14.373 1.00 69.00 206 ILE A N 1
ATOM 1523 C CA . ILE A 1 206 ? 17.903 14.001 14.939 1.00 69.00 206 ILE A CA 1
ATOM 1524 C C . ILE A 1 206 ? 18.184 13.857 16.438 1.00 69.00 206 ILE A C 1
ATOM 1526 O O . ILE A 1 206 ? 19.122 13.154 16.808 1.00 69.00 206 ILE A O 1
ATOM 1530 N N . GLU A 1 207 ? 17.407 14.554 17.269 1.00 57.66 207 GLU A N 1
ATOM 1531 C CA . GLU A 1 207 ? 17.333 14.294 18.717 1.00 57.66 207 GLU A CA 1
ATOM 1532 C C . GLU A 1 207 ? 16.632 12.961 19.012 1.00 57.66 207 GLU A C 1
ATOM 1534 O O . GLU A 1 207 ? 15.612 12.658 18.342 1.00 57.66 207 GLU A O 1
#